Protein AF-A0A2T7NWP4-F1 (afdb_monomer_lite)

Radius of gyration: 18.17 Å; chains: 1; bounding box: 45×49×45 Å

Sequence (253 aa):
MLTSLICGLSVENLLTPLVFTGRSDEAKKALKRYLQTFHHVALWHFGDIWNPQSKARESILQVRKMHNDTRTNMMNSGRYEGMQLSQYDMSLVQCGFIGIIIMYPKDFGISYSSEDIDSYIYFWYCVGYLLGIRDDNNICKGKASQVLEICKEIEVDILIPALNNPPQHFRPMAQALIDGITYLINGRPLFSLQAFLAISYDACGVPHPRLSVKDYLRVLFLRSLFTLAMYVPFGRYFLNWMMKRGLNTKAMT

Foldseek 3Di:
DLLLVLLCCLFCLSVVLVVVVVQQLAQQSVLVVVLLVVVLVVQLVPWDCPPCPGPNVVSLVVLLVVQVVSQVVVVVVPPDDDGRCDLLSLLLVLLSVCQLCLQPVVLQLHDDDLVRQLVVLVSSLVSCVSSPRDQVSNLSPDGSVSSNVVSLCCCVVGRVVSLVPGDPCSVSSSQSNQQNVCVVVVNDPLDDSQLSSCVSCVSSVHDDPDDDPVSVVSNVVVSVLSCCLNPPPVNVVVVVVVSVVVVPDPPSD

Organism: Pomacea canaliculata (NCBI:txid400727)

InterPro domains:
  IPR018713 ER-bound oxygenase mpaB/mpaB'/Rubber oxygenase, catalytic domain [PF09995] (6-136)

pLDDT: mean 92.29, std 9.13, range [34.0, 98.62]

Structure (mmCIF, N/CA/C/O backbone):
data_AF-A0A2T7NWP4-F1
#
_entry.id   AF-A0A2T7NWP4-F1
#
loop_
_atom_site.group_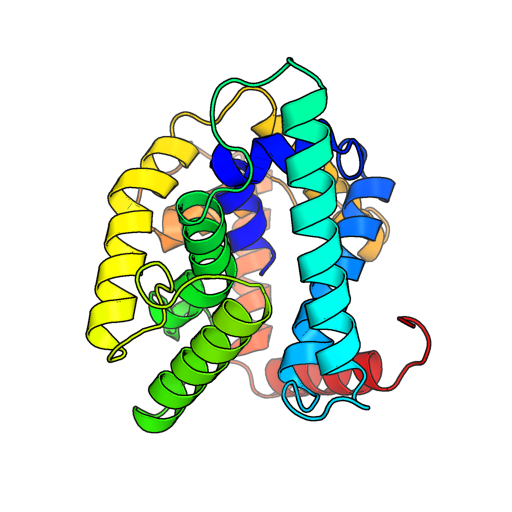PDB
_atom_site.id
_atom_site.type_symbol
_atom_site.label_atom_id
_atom_site.label_alt_id
_atom_site.label_comp_id
_atom_site.label_asym_id
_atom_site.label_entity_id
_atom_site.label_seq_id
_atom_site.pdbx_PDB_ins_code
_atom_site.Cartn_x
_atom_site.Cartn_y
_atom_site.Cartn_z
_atom_site.occupancy
_atom_site.B_iso_or_equiv
_atom_site.auth_seq_id
_atom_site.auth_comp_id
_atom_site.auth_asym_id
_atom_site.auth_atom_id
_atom_site.pdbx_PDB_model_num
ATOM 1 N N . MET A 1 1 ? 2.116 -5.593 1.377 1.00 75.31 1 MET A N 1
ATOM 2 C CA . MET A 1 1 ? 2.029 -4.115 1.457 1.00 75.31 1 MET A CA 1
ATOM 3 C C . MET A 1 1 ? 2.980 -3.407 0.491 1.00 75.31 1 MET A C 1
ATOM 5 O O . MET A 1 1 ? 2.485 -2.659 -0.333 1.00 75.31 1 MET A O 1
ATOM 9 N N . LEU A 1 2 ? 4.304 -3.637 0.532 1.00 85.69 2 LEU A N 1
ATOM 10 C CA . LEU A 1 2 ? 5.267 -2.905 -0.316 1.00 85.69 2 LEU A CA 1
ATOM 11 C C . LEU A 1 2 ? 4.990 -3.016 -1.829 1.00 85.69 2 LEU A C 1
ATOM 13 O O . LEU A 1 2 ? 4.880 -1.994 -2.495 1.00 85.69 2 LEU A O 1
ATOM 17 N N . THR A 1 3 ? 4.826 -4.233 -2.357 1.00 86.69 3 THR A N 1
ATOM 18 C CA . THR A 1 3 ? 4.505 -4.463 -3.779 1.00 86.69 3 THR A CA 1
ATOM 19 C C . THR A 1 3 ? 3.206 -3.768 -4.184 1.00 86.69 3 THR A C 1
ATOM 21 O O . THR A 1 3 ? 3.178 -3.058 -5.181 1.00 86.69 3 THR A O 1
ATOM 24 N N . SER A 1 4 ? 2.161 -3.885 -3.357 1.00 89.81 4 SER A N 1
ATOM 25 C CA . SER A 1 4 ? 0.878 -3.217 -3.600 1.00 89.81 4 SER A CA 1
ATOM 26 C C . SER A 1 4 ? 0.996 -1.691 -3.597 1.00 89.81 4 SER A C 1
ATOM 28 O O . SER A 1 4 ? 0.397 -1.029 -4.432 1.00 89.81 4 SER A O 1
ATOM 30 N N . LEU A 1 5 ? 1.825 -1.113 -2.720 1.00 93.44 5 LEU A N 1
ATOM 31 C CA . LEU A 1 5 ? 2.087 0.326 -2.724 1.00 93.44 5 LEU A CA 1
ATOM 32 C C . LEU A 1 5 ? 2.801 0.767 -4.009 1.00 93.44 5 LEU A C 1
ATOM 34 O O . LEU A 1 5 ? 2.404 1.765 -4.595 1.00 93.44 5 LEU A O 1
ATOM 38 N N . ILE A 1 6 ? 3.818 0.030 -4.470 1.00 94.00 6 ILE A N 1
ATOM 39 C CA . ILE A 1 6 ? 4.504 0.331 -5.740 1.00 94.00 6 ILE A CA 1
ATOM 40 C C . ILE A 1 6 ? 3.511 0.282 -6.902 1.00 94.00 6 ILE A C 1
ATOM 42 O O . ILE A 1 6 ? 3.469 1.216 -7.695 1.00 94.00 6 ILE A O 1
ATOM 46 N N . CYS A 1 7 ? 2.679 -0.758 -6.969 1.00 93.94 7 CYS A N 1
ATOM 47 C CA . CYS A 1 7 ? 1.600 -0.860 -7.948 1.00 93.94 7 CYS A CA 1
ATOM 48 C C . CYS A 1 7 ? 0.633 0.320 -7.850 1.00 93.94 7 CYS A C 1
ATOM 50 O O . CYS A 1 7 ? 0.355 0.986 -8.840 1.00 93.94 7 CYS A O 1
ATOM 52 N N . GLY A 1 8 ? 0.173 0.631 -6.643 1.00 95.12 8 GLY A N 1
ATOM 53 C CA . GLY A 1 8 ? -0.771 1.705 -6.387 1.00 95.12 8 GLY A CA 1
ATOM 54 C C . GLY A 1 8 ? -0.234 3.092 -6.744 1.00 95.12 8 GLY A C 1
ATOM 55 O O . GLY A 1 8 ? -1.014 3.945 -7.145 1.00 95.12 8 GLY A O 1
ATOM 56 N N . LEU A 1 9 ? 1.082 3.330 -6.678 1.00 97.06 9 LEU A N 1
ATOM 57 C CA . LEU A 1 9 ? 1.675 4.590 -7.146 1.00 97.06 9 LEU A CA 1
ATOM 58 C C . LEU A 1 9 ? 1.500 4.806 -8.656 1.00 97.06 9 LEU A C 1
ATOM 60 O O . LEU A 1 9 ? 1.661 5.936 -9.110 1.00 97.06 9 LEU A O 1
ATOM 64 N N . SER A 1 10 ? 1.198 3.762 -9.434 1.00 96.69 10 SER A N 1
ATOM 65 C CA . SER A 1 10 ? 0.828 3.920 -10.845 1.00 96.69 10 SER A CA 1
ATOM 66 C C . SER A 1 10 ? -0.606 4.429 -11.024 1.00 96.69 10 SER A C 1
ATOM 68 O O . SER A 1 10 ? -0.917 5.001 -12.060 1.00 96.69 10 SER A O 1
ATOM 70 N N . VAL A 1 11 ? -1.468 4.295 -10.011 1.00 97.31 11 VAL A N 1
ATOM 71 C CA . VAL A 1 11 ? -2.862 4.750 -10.051 1.00 97.31 11 VAL A CA 1
ATOM 72 C C . VAL A 1 11 ? -2.936 6.212 -9.617 1.00 97.31 11 VAL A C 1
ATOM 74 O O . VAL A 1 11 ? -2.581 6.560 -8.487 1.00 97.31 11 VAL A O 1
ATOM 77 N N . GLU A 1 12 ? -3.428 7.080 -10.499 1.00 95.88 12 GLU A N 1
ATOM 78 C CA . GLU A 1 12 ? -3.457 8.532 -10.284 1.00 95.88 12 GLU A CA 1
ATOM 79 C C . GLU A 1 12 ? -4.235 8.937 -9.022 1.00 95.88 12 GLU A C 1
ATOM 81 O O . GLU A 1 12 ? -3.761 9.769 -8.247 1.00 95.88 12 GLU A O 1
ATOM 86 N N . ASN A 1 13 ? -5.365 8.276 -8.744 1.00 95.69 13 ASN A N 1
ATOM 87 C CA . ASN A 1 13 ? -6.199 8.526 -7.561 1.00 95.69 13 ASN A CA 1
ATOM 88 C C . ASN A 1 13 ? -5.426 8.366 -6.240 1.00 95.69 13 ASN A C 1
ATOM 90 O O . ASN A 1 13 ? -5.675 9.094 -5.277 1.00 95.69 13 ASN A O 1
ATOM 94 N N . LEU A 1 14 ? -4.464 7.437 -6.191 1.00 95.94 14 LEU A N 1
ATOM 95 C CA . LEU A 1 14 ? -3.570 7.276 -5.047 1.00 95.94 14 LEU A CA 1
ATOM 96 C C . LEU A 1 14 ? -2.355 8.204 -5.155 1.00 95.94 14 LEU A C 1
ATOM 98 O O . LEU A 1 14 ? -1.961 8.805 -4.159 1.00 95.94 14 LEU A O 1
ATOM 102 N N . LEU A 1 15 ? -1.747 8.339 -6.334 1.00 97.75 15 LEU A N 1
ATOM 103 C CA . LEU A 1 15 ? -0.509 9.097 -6.505 1.00 97.75 15 LEU A CA 1
ATOM 104 C C . LEU A 1 15 ? -0.686 10.600 -6.250 1.00 97.75 15 LEU A C 1
ATOM 106 O O . LEU A 1 15 ? 0.143 11.208 -5.566 1.00 97.75 15 LEU A O 1
ATOM 110 N N . THR A 1 16 ? -1.746 11.202 -6.783 1.00 97.31 16 THR A N 1
ATOM 111 C CA . THR A 1 16 ? -1.941 12.657 -6.801 1.00 97.31 16 THR A CA 1
ATOM 112 C C . THR A 1 16 ? -1.966 13.276 -5.397 1.00 97.31 16 THR A C 1
ATOM 114 O O . THR A 1 16 ? -1.209 14.223 -5.155 1.00 97.31 16 THR A O 1
ATOM 117 N N . PRO A 1 17 ? -2.696 12.725 -4.405 1.00 97.50 17 PRO A N 1
ATOM 118 C CA . PRO A 1 17 ? -2.600 13.187 -3.019 1.00 97.50 17 PRO A CA 1
ATOM 119 C C . PRO A 1 17 ? -1.189 13.070 -2.422 1.00 97.50 17 PRO A C 1
ATOM 121 O O . PRO A 1 17 ? -0.749 13.925 -1.647 1.00 97.50 17 PRO A O 1
ATOM 124 N N . LEU A 1 18 ? -0.438 12.021 -2.771 1.00 97.69 18 LEU A N 1
ATOM 125 C CA . LEU A 1 18 ? 0.918 11.825 -2.256 1.00 97.69 18 LEU A CA 1
ATOM 126 C C . LEU A 1 18 ? 1.875 12.884 -2.815 1.00 97.69 18 LEU A C 1
ATOM 128 O O . LEU A 1 18 ? 2.647 13.453 -2.039 1.00 97.69 18 LEU A O 1
ATOM 132 N N . VAL A 1 19 ? 1.771 13.187 -4.113 1.00 97.94 19 VAL A N 1
ATOM 133 C CA . VAL A 1 19 ? 2.512 14.270 -4.778 1.00 97.94 19 VAL A CA 1
ATOM 134 C C . VAL A 1 19 ? 2.137 15.620 -4.174 1.00 97.94 19 VAL A C 1
ATOM 136 O O . VAL A 1 19 ? 3.020 16.364 -3.754 1.00 97.94 19 VAL A O 1
ATOM 139 N N . PHE A 1 20 ? 0.839 15.906 -4.029 1.00 97.88 20 PHE A N 1
ATOM 140 C CA . PHE A 1 20 ? 0.346 17.155 -3.446 1.00 97.88 20 PHE A CA 1
ATOM 141 C C . PHE A 1 20 ? 0.942 17.438 -2.065 1.00 97.88 20 PHE A C 1
ATOM 143 O O . PHE A 1 20 ? 1.352 18.562 -1.781 1.00 97.88 20 PHE A O 1
ATOM 150 N N . THR A 1 21 ? 0.992 16.417 -1.205 1.00 97.38 21 THR A N 1
ATOM 151 C CA . THR A 1 21 ? 1.507 16.577 0.162 1.00 97.38 21 THR A CA 1
ATOM 152 C C . THR A 1 21 ? 3.018 16.808 0.232 1.00 97.38 21 THR A C 1
ATOM 154 O O . THR A 1 21 ? 3.480 17.311 1.254 1.00 97.38 21 THR A O 1
ATOM 157 N N . GLY A 1 22 ? 3.799 16.419 -0.787 1.00 96.94 22 GLY A N 1
ATOM 158 C CA . GLY A 1 22 ? 5.262 16.588 -0.796 1.00 96.94 22 GLY A CA 1
ATOM 159 C C . GLY A 1 22 ? 5.993 15.844 0.333 1.00 96.94 22 GLY A C 1
ATOM 160 O O . GLY A 1 22 ? 7.046 16.273 0.798 1.00 96.94 22 GLY A O 1
ATOM 161 N N . ARG A 1 23 ? 5.401 14.755 0.850 1.00 96.81 23 ARG A N 1
ATOM 162 C CA . ARG A 1 23 ? 5.929 13.983 1.999 1.00 96.81 23 ARG A CA 1
ATOM 163 C C . ARG A 1 23 ? 6.566 12.649 1.607 1.00 96.81 23 ARG A C 1
ATOM 165 O O . ARG A 1 23 ? 6.807 11.812 2.472 1.00 96.81 23 ARG A O 1
ATOM 172 N N . SER A 1 24 ? 6.796 12.415 0.321 1.00 96.94 24 SER A N 1
ATOM 173 C CA . SER A 1 24 ? 7.302 11.133 -0.199 1.00 96.94 24 SER A CA 1
ATOM 174 C C . SER A 1 24 ? 8.058 11.263 -1.525 1.00 96.94 24 SER A C 1
ATOM 176 O O . SER A 1 24 ? 8.264 10.268 -2.206 1.00 96.94 24 SER A O 1
ATOM 178 N N . ASP A 1 25 ? 8.467 12.480 -1.872 1.00 95.56 25 ASP A N 1
ATOM 179 C CA . ASP A 1 25 ? 9.233 12.844 -3.068 1.00 95.56 25 ASP A CA 1
ATOM 180 C C . ASP A 1 25 ? 10.747 12.592 -2.922 1.00 95.56 25 ASP A C 1
ATOM 182 O O . ASP A 1 25 ? 11.465 12.521 -3.913 1.00 95.56 25 ASP A O 1
ATOM 186 N N . GLU A 1 26 ? 11.232 12.398 -1.692 1.00 97.44 26 GLU A N 1
ATOM 187 C CA . GLU A 1 26 ? 12.630 12.072 -1.383 1.00 97.44 26 GLU A CA 1
ATOM 188 C C . GLU A 1 26 ? 12.741 10.777 -0.573 1.00 97.44 26 GLU A C 1
ATOM 190 O O . GLU A 1 26 ? 11.876 10.475 0.252 1.00 97.44 26 GLU A O 1
ATOM 195 N N . ALA A 1 27 ? 13.859 10.059 -0.710 1.00 97.00 27 ALA A N 1
ATOM 196 C CA . ALA A 1 27 ? 14.072 8.746 -0.094 1.00 97.00 27 ALA A CA 1
ATOM 197 C C . ALA A 1 27 ? 13.811 8.703 1.424 1.00 97.00 27 ALA A C 1
ATOM 199 O O . ALA A 1 27 ? 13.094 7.834 1.923 1.00 97.00 27 ALA A O 1
ATOM 200 N N . LYS A 1 28 ? 14.343 9.673 2.182 1.00 96.19 28 LYS A N 1
ATOM 201 C CA . LYS A 1 28 ? 14.140 9.744 3.642 1.00 96.19 28 LYS A CA 1
ATOM 202 C C . LYS A 1 28 ? 12.694 10.087 4.014 1.00 96.19 28 LYS A C 1
ATOM 204 O O . LYS A 1 28 ? 12.162 9.522 4.971 1.00 96.19 28 LYS A O 1
ATOM 209 N N . LYS A 1 29 ? 12.056 10.994 3.264 1.00 97.62 29 LYS A N 1
ATOM 210 C CA . LYS A 1 29 ? 10.648 11.372 3.465 1.00 97.62 29 LYS A CA 1
ATOM 211 C C . LYS A 1 29 ? 9.730 10.181 3.183 1.00 97.62 29 LYS A C 1
ATOM 213 O O . LYS A 1 29 ? 8.900 9.842 4.024 1.00 97.62 29 LYS A O 1
ATOM 218 N N . ALA A 1 30 ? 9.948 9.503 2.055 1.00 97.25 30 ALA A N 1
ATOM 219 C CA . ALA A 1 30 ? 9.242 8.294 1.655 1.00 97.25 30 ALA A CA 1
ATOM 220 C C . ALA A 1 30 ? 9.376 7.196 2.718 1.00 97.25 30 ALA A C 1
ATOM 222 O O . ALA A 1 30 ? 8.362 6.713 3.219 1.00 97.25 30 ALA A O 1
ATOM 223 N N . LEU A 1 31 ? 10.605 6.869 3.142 1.00 95.56 31 LEU A N 1
ATOM 224 C CA . LEU A 1 31 ? 10.836 5.876 4.195 1.00 95.56 31 LEU A CA 1
ATOM 225 C C . LEU A 1 31 ? 10.041 6.204 5.465 1.00 95.56 31 LEU A C 1
ATOM 227 O O . LEU A 1 31 ? 9.313 5.352 5.973 1.00 95.56 31 LEU A O 1
ATOM 231 N N . LYS A 1 32 ? 10.130 7.449 5.950 1.00 96.06 32 LYS A N 1
ATOM 232 C CA . LYS A 1 32 ? 9.395 7.893 7.141 1.00 96.06 32 LYS A CA 1
ATOM 233 C C . LYS A 1 32 ? 7.884 7.725 6.968 1.00 96.06 32 LYS A C 1
ATOM 235 O O . LYS A 1 32 ? 7.240 7.120 7.822 1.00 96.06 32 LYS A O 1
ATOM 240 N N . ARG A 1 33 ? 7.321 8.223 5.864 1.00 96.56 33 ARG A N 1
ATOM 241 C CA . ARG A 1 33 ? 5.879 8.161 5.581 1.00 96.56 33 ARG A CA 1
ATOM 242 C C . ARG A 1 33 ? 5.364 6.724 5.535 1.00 96.56 33 ARG A C 1
ATOM 244 O O . ARG A 1 33 ? 4.315 6.418 6.103 1.00 96.56 33 ARG A O 1
ATOM 251 N N . TYR A 1 34 ? 6.082 5.836 4.857 1.00 95.31 34 TYR A N 1
ATOM 252 C CA . TYR A 1 34 ? 5.615 4.469 4.653 1.00 95.31 34 TYR A CA 1
ATOM 253 C C . TYR A 1 34 ? 5.844 3.577 5.880 1.00 95.31 34 TYR A C 1
ATOM 255 O O . TYR A 1 34 ? 5.025 2.694 6.130 1.00 95.31 34 TYR A O 1
ATOM 263 N N . LEU A 1 35 ? 6.849 3.865 6.719 1.00 93.69 35 LEU A N 1
ATOM 264 C CA . LEU A 1 35 ? 6.951 3.268 8.058 1.00 93.69 35 LEU A CA 1
ATOM 265 C C . LEU A 1 35 ? 5.813 3.726 8.982 1.00 93.69 35 LEU A C 1
ATOM 267 O O . LEU A 1 35 ? 5.255 2.903 9.701 1.00 93.69 35 LEU A O 1
ATOM 271 N N . GLN A 1 36 ? 5.413 5.001 8.930 1.00 94.44 36 GLN A N 1
ATOM 272 C CA . GLN A 1 36 ? 4.235 5.485 9.664 1.00 94.44 36 GLN A CA 1
ATOM 273 C C . GLN A 1 36 ? 2.947 4.808 9.178 1.00 94.44 36 GLN A C 1
ATOM 275 O O . GLN A 1 36 ? 2.123 4.391 9.986 1.00 94.44 36 GLN A O 1
ATOM 280 N N . THR A 1 37 ? 2.798 4.632 7.862 1.00 94.81 37 THR A N 1
ATOM 281 C CA . THR A 1 37 ? 1.656 3.904 7.281 1.00 94.81 37 THR A CA 1
ATOM 282 C C . THR A 1 37 ? 1.625 2.457 7.772 1.00 94.81 37 THR A C 1
ATOM 284 O O . THR A 1 37 ? 0.588 1.994 8.241 1.00 94.81 37 THR A O 1
ATOM 287 N N . PHE A 1 38 ? 2.767 1.760 7.732 1.00 93.25 38 PHE A N 1
ATOM 288 C CA . PHE A 1 38 ? 2.891 0.408 8.280 1.00 93.25 38 PHE A CA 1
ATOM 289 C C . PHE A 1 38 ? 2.496 0.358 9.758 1.00 93.25 38 PHE A C 1
ATOM 291 O O . PHE A 1 38 ? 1.747 -0.527 10.157 1.00 93.25 38 PHE A O 1
ATOM 298 N N . HIS A 1 39 ? 2.969 1.317 10.556 1.00 92.00 39 HIS A N 1
ATOM 299 C CA . HIS A 1 39 ? 2.660 1.390 11.977 1.00 92.00 39 HIS A CA 1
ATOM 300 C C . HIS A 1 39 ? 1.156 1.547 12.238 1.00 92.00 39 HIS A C 1
ATOM 302 O O . HIS A 1 39 ? 0.607 0.789 13.033 1.00 92.00 39 HIS A O 1
ATOM 308 N N . HIS A 1 40 ? 0.476 2.461 11.536 1.00 95.69 40 HIS A N 1
ATOM 309 C CA . HIS A 1 40 ? -0.978 2.613 11.639 1.00 95.69 40 HIS A CA 1
ATOM 310 C C . HIS A 1 40 ? -1.700 1.305 11.308 1.00 95.69 40 HIS A C 1
ATOM 312 O O . HIS A 1 40 ? -2.474 0.806 12.118 1.00 95.69 40 HIS A O 1
ATOM 318 N N . VAL A 1 41 ? -1.388 0.696 10.162 1.00 95.12 41 VAL A N 1
ATOM 319 C CA . VAL A 1 41 ? -2.030 -0.556 9.739 1.00 95.12 41 VAL A CA 1
ATOM 320 C C . VAL A 1 41 ? -1.763 -1.680 10.741 1.00 95.12 41 VAL A C 1
ATOM 322 O O . VAL A 1 41 ? -2.686 -2.412 11.088 1.00 95.12 41 VAL A O 1
ATOM 325 N N . ALA A 1 42 ? -0.540 -1.802 11.260 1.00 92.62 42 ALA A N 1
ATOM 326 C CA . ALA A 1 42 ? -0.210 -2.781 12.290 1.00 92.62 42 ALA A CA 1
ATOM 327 C C . ALA A 1 42 ? -1.012 -2.543 13.580 1.00 92.62 42 ALA A C 1
ATOM 329 O O . ALA A 1 42 ? -1.593 -3.487 14.111 1.00 92.62 42 ALA A O 1
ATOM 330 N N . LEU A 1 43 ? -1.117 -1.295 14.055 1.00 94.00 43 LEU A N 1
ATOM 331 C CA . LEU A 1 43 ? -1.950 -0.964 15.215 1.00 94.00 43 LEU A CA 1
ATOM 332 C C . LEU A 1 43 ? -3.404 -1.403 15.017 1.00 94.00 43 LEU A C 1
ATOM 334 O O . LEU A 1 43 ? -4.002 -1.919 15.955 1.00 94.00 43 LEU A O 1
ATOM 338 N N . TRP A 1 44 ? -3.961 -1.238 13.815 1.00 96.75 44 TRP A N 1
ATOM 339 C CA . TRP A 1 44 ? -5.338 -1.651 13.525 1.00 96.75 44 TRP A CA 1
ATOM 340 C C . TRP A 1 44 ? -5.515 -3.167 13.585 1.00 96.75 44 TRP A C 1
ATOM 342 O O . TRP A 1 44 ? -6.547 -3.629 14.050 1.00 96.75 44 TRP A O 1
ATOM 352 N N . HIS A 1 45 ? -4.518 -3.937 13.139 1.00 93.88 45 HIS A N 1
ATOM 353 C CA . HIS A 1 45 ? -4.576 -5.403 13.156 1.00 93.88 45 HIS A CA 1
ATOM 354 C C . HIS A 1 45 ? -4.376 -5.990 14.559 1.00 93.88 45 HIS A C 1
ATOM 356 O O . HIS A 1 45 ? -4.925 -7.045 14.863 1.00 93.88 45 HIS A O 1
ATOM 362 N N . PHE A 1 46 ? -3.562 -5.346 15.400 1.00 91.88 46 PHE A N 1
ATOM 363 C CA . PHE A 1 46 ? -3.181 -5.883 16.713 1.00 91.88 46 PHE A CA 1
ATOM 364 C C . PHE A 1 46 ? -3.919 -5.243 17.894 1.00 91.88 46 PHE A C 1
ATOM 366 O O . PHE A 1 46 ? -3.726 -5.673 19.030 1.00 91.88 46 PHE A O 1
ATOM 373 N N . GLY A 1 47 ? -4.739 -4.220 17.656 1.00 93.00 47 GLY A N 1
ATOM 374 C CA . GLY A 1 47 ? -5.529 -3.551 18.684 1.00 93.00 47 GLY A CA 1
ATOM 375 C C . GLY A 1 47 ? -7.027 -3.569 18.394 1.00 93.00 47 GLY A C 1
ATOM 376 O O . GLY A 1 47 ? -7.475 -3.920 17.308 1.00 93.00 47 GLY A O 1
ATOM 377 N N . ASP A 1 48 ? -7.813 -3.162 19.386 1.00 96.38 48 ASP A N 1
ATOM 378 C CA . ASP A 1 48 ? -9.271 -3.108 19.282 1.00 96.38 48 ASP A CA 1
ATOM 379 C C . ASP A 1 48 ? -9.726 -1.809 18.597 1.00 96.38 48 ASP A C 1
ATOM 381 O O . ASP A 1 48 ? -9.731 -0.741 19.206 1.00 96.38 48 ASP A O 1
ATOM 385 N N . ILE A 1 49 ? -10.120 -1.883 17.327 1.00 97.56 49 ILE A N 1
ATOM 386 C CA . ILE A 1 49 ? -10.558 -0.726 16.525 1.00 97.56 49 ILE A CA 1
ATOM 387 C C . ILE A 1 49 ? -11.914 -0.130 16.953 1.00 97.56 49 ILE A C 1
ATOM 389 O O . ILE A 1 49 ? -12.299 0.940 16.466 1.00 97.56 49 ILE A O 1
ATOM 393 N N . TRP A 1 50 ? -12.647 -0.797 17.846 1.00 97.69 50 TRP A N 1
ATOM 394 C CA . TRP A 1 50 ? -13.958 -0.369 18.333 1.00 97.69 50 TRP A CA 1
ATOM 395 C C . TRP A 1 50 ? -13.892 0.276 19.711 1.00 97.69 50 TRP A C 1
ATOM 397 O O . TRP A 1 50 ? -14.667 1.195 19.973 1.00 97.69 50 TRP A O 1
ATOM 407 N N . ASN A 1 51 ? -12.939 -0.128 20.549 1.00 97.75 51 ASN A N 1
ATOM 408 C CA . ASN A 1 51 ? -12.698 0.483 21.851 1.00 97.75 51 ASN A CA 1
ATOM 409 C C . ASN A 1 51 ? -12.239 1.957 21.706 1.00 97.75 51 ASN A C 1
ATOM 411 O O . ASN A 1 51 ? -11.132 2.202 21.216 1.00 97.75 51 ASN A O 1
ATOM 415 N N . PRO A 1 52 ? -13.036 2.949 22.165 1.00 96.06 52 PRO A N 1
ATOM 416 C CA . PRO A 1 52 ? -12.714 4.376 22.059 1.00 96.06 52 PRO A CA 1
ATOM 417 C C . PRO A 1 52 ? -11.394 4.795 22.711 1.00 96.06 52 PRO A C 1
ATOM 419 O O . PRO A 1 52 ? -10.802 5.791 22.304 1.00 96.06 52 PRO A O 1
ATOM 422 N N . GLN A 1 53 ? -10.941 4.048 23.716 1.00 96.00 53 GLN A N 1
ATOM 423 C CA . GLN A 1 53 ? -9.722 4.312 24.474 1.00 96.00 53 GLN A CA 1
ATOM 424 C C . GLN A 1 53 ? -8.494 3.581 23.907 1.00 96.00 53 GLN A C 1
ATOM 426 O O . GLN A 1 53 ? -7.398 3.700 24.457 1.00 96.00 53 GLN A O 1
ATOM 431 N N . SER A 1 54 ? -8.642 2.800 22.833 1.00 96.25 54 SER A N 1
ATOM 432 C CA . SER A 1 54 ? -7.525 2.062 22.250 1.00 96.25 54 SER A CA 1
ATOM 433 C C . SER A 1 54 ? -6.679 2.931 21.311 1.00 96.25 54 SER A C 1
ATOM 435 O O . SER A 1 54 ? -7.178 3.792 20.582 1.00 96.25 54 SER A O 1
ATOM 437 N N . LYS A 1 55 ? -5.380 2.617 21.234 1.00 95.94 55 LYS A N 1
ATOM 438 C CA . LYS A 1 55 ? -4.467 3.229 20.252 1.00 95.94 55 LYS A CA 1
ATOM 439 C C . LYS A 1 55 ? -4.846 2.905 18.805 1.00 95.94 55 LYS A C 1
ATOM 441 O O . LYS A 1 55 ? -4.572 3.694 17.905 1.00 95.94 55 LYS A O 1
ATOM 446 N N . ALA A 1 56 ? -5.466 1.748 18.568 1.00 96.44 56 ALA A N 1
ATOM 447 C CA . ALA A 1 56 ? -5.935 1.363 17.242 1.00 96.44 56 ALA A CA 1
ATOM 448 C C . ALA A 1 56 ? -7.058 2.298 16.777 1.00 96.44 56 ALA A C 1
ATOM 450 O O . ALA A 1 56 ? -7.003 2.826 15.666 1.00 96.44 56 ALA A O 1
ATOM 451 N N . ARG A 1 57 ? -8.027 2.575 17.658 1.00 97.25 57 ARG A N 1
ATOM 452 C CA . ARG A 1 57 ? -9.117 3.513 17.389 1.00 97.25 57 ARG A CA 1
ATOM 453 C C . ARG A 1 57 ? -8.604 4.925 17.153 1.00 97.25 57 ARG A C 1
ATOM 455 O O . ARG A 1 57 ? -8.971 5.542 16.152 1.00 97.25 57 ARG A O 1
ATOM 462 N N . GLU A 1 58 ? -7.766 5.422 18.059 1.00 98.00 58 GLU A N 1
ATOM 463 C CA . GLU A 1 58 ? -7.137 6.739 17.942 1.00 98.00 58 GLU A CA 1
ATOM 464 C C . GLU A 1 58 ? -6.419 6.874 16.592 1.00 98.00 58 GLU A C 1
ATOM 466 O O . GLU A 1 58 ? -6.652 7.827 15.847 1.00 98.00 58 GLU A O 1
ATOM 471 N N . SER A 1 59 ? -5.625 5.864 16.226 1.00 98.31 59 SER A N 1
ATOM 472 C CA . SER A 1 59 ? -4.903 5.828 14.960 1.00 98.31 59 SER A CA 1
ATOM 473 C C . SER A 1 59 ? -5.824 5.872 13.736 1.00 98.31 59 SER A C 1
ATOM 475 O O . SER A 1 59 ? -5.493 6.573 12.779 1.00 98.31 59 SER A O 1
ATOM 477 N N . ILE A 1 60 ? -6.943 5.138 13.715 1.00 98.38 60 ILE A N 1
ATOM 478 C CA . ILE A 1 60 ? -7.879 5.177 12.576 1.00 98.38 60 ILE A CA 1
ATOM 479 C C . ILE A 1 60 ? -8.491 6.572 12.434 1.00 98.38 60 ILE A C 1
ATOM 481 O O . ILE A 1 60 ? -8.537 7.121 11.331 1.00 98.38 60 ILE A O 1
ATOM 485 N N . LEU A 1 61 ? -8.931 7.176 13.543 1.00 98.31 61 LEU A N 1
ATOM 486 C CA . LEU A 1 61 ? -9.526 8.515 13.527 1.00 98.31 61 LEU A CA 1
ATOM 487 C C . LEU A 1 61 ? -8.509 9.586 13.118 1.00 98.31 61 LEU A C 1
ATOM 489 O O . LEU A 1 61 ? -8.856 10.509 12.376 1.00 98.31 61 LEU A O 1
ATOM 493 N N . GLN A 1 62 ? -7.246 9.434 13.524 1.00 98.50 62 GLN A N 1
ATOM 494 C CA . GLN A 1 62 ? -6.152 10.283 13.064 1.00 98.50 62 GLN A CA 1
ATOM 495 C C . GLN A 1 62 ? -5.970 10.182 11.544 1.00 98.50 62 GLN A C 1
ATOM 497 O O . GLN A 1 62 ? -5.902 11.212 10.873 1.00 98.50 62 GLN A O 1
ATOM 502 N N . VAL A 1 63 ? -5.935 8.970 10.978 1.00 98.44 63 VAL A N 1
ATOM 503 C CA . VAL A 1 63 ? -5.809 8.775 9.522 1.00 98.44 63 VAL A CA 1
ATOM 504 C C . VAL A 1 63 ? -7.020 9.326 8.772 1.00 98.44 63 VAL A C 1
ATOM 506 O O . VAL A 1 63 ? -6.847 10.038 7.782 1.00 98.44 63 VAL A O 1
ATOM 509 N N . ARG A 1 64 ? -8.240 9.115 9.280 1.00 98.62 64 ARG A N 1
ATOM 510 C CA . ARG A 1 64 ? -9.454 9.735 8.727 1.00 98.62 64 ARG A CA 1
ATOM 511 C C . ARG A 1 64 ? -9.354 11.257 8.696 1.00 98.62 64 ARG A C 1
ATOM 513 O O . ARG A 1 64 ? -9.677 11.870 7.679 1.00 98.62 64 ARG A O 1
ATOM 520 N N . LYS A 1 65 ? -8.886 11.869 9.787 1.00 98.62 65 LYS A N 1
ATOM 521 C CA . LYS A 1 65 ? -8.663 13.315 9.841 1.00 98.62 65 LYS A CA 1
ATOM 522 C C . LYS A 1 65 ? -7.635 13.747 8.792 1.00 98.62 65 LYS A C 1
ATOM 524 O O . LYS A 1 65 ? -7.920 14.656 8.025 1.00 98.62 65 LYS A O 1
ATOM 529 N N . MET A 1 66 ? -6.499 13.053 8.683 1.00 98.25 66 MET A N 1
ATOM 530 C CA . MET A 1 66 ? -5.472 13.358 7.677 1.00 98.25 66 MET A CA 1
ATOM 531 C C . MET A 1 66 ? -6.011 13.304 6.240 1.00 98.25 66 MET A C 1
ATOM 533 O O . MET A 1 66 ? -5.671 14.172 5.434 1.00 98.25 66 MET A O 1
ATOM 537 N N . HIS A 1 67 ? -6.858 12.324 5.910 1.00 98.06 67 HIS A N 1
ATOM 538 C CA . HIS A 1 67 ? -7.510 12.257 4.599 1.00 98.06 67 HIS A CA 1
ATOM 539 C C . HIS A 1 67 ? -8.464 13.438 4.373 1.00 98.06 67 HIS A C 1
ATOM 541 O O . HIS A 1 67 ? -8.404 14.071 3.322 1.00 98.06 67 HIS A O 1
ATOM 547 N N . ASN A 1 68 ? -9.294 13.791 5.359 1.00 98.31 68 ASN A N 1
ATOM 548 C CA . ASN A 1 68 ? -10.208 14.935 5.251 1.00 98.31 68 ASN A CA 1
ATOM 549 C C . ASN A 1 68 ? -9.472 16.280 5.133 1.00 98.31 68 ASN A C 1
ATOM 551 O O . ASN A 1 68 ? -9.861 17.126 4.324 1.00 98.31 68 ASN A O 1
ATOM 555 N N . ASP A 1 69 ? -8.395 16.464 5.895 1.00 98.44 69 ASP A N 1
ATOM 556 C CA . ASP A 1 69 ? -7.556 17.662 5.832 1.00 98.44 69 ASP A CA 1
ATOM 557 C C . ASP A 1 69 ? -6.875 17.754 4.457 1.00 98.44 69 ASP A C 1
ATOM 559 O O . ASP A 1 69 ? -6.882 18.806 3.820 1.00 98.44 69 ASP A O 1
ATOM 563 N N . THR A 1 70 ? -6.343 16.636 3.948 1.00 98.25 70 THR A N 1
ATOM 564 C CA . THR A 1 70 ? -5.728 16.576 2.611 1.00 98.25 70 THR A CA 1
ATOM 565 C C . THR A 1 70 ? -6.748 16.887 1.519 1.00 98.25 70 THR A C 1
ATOM 567 O O . THR A 1 70 ? -6.462 17.726 0.669 1.00 98.25 70 THR A O 1
ATOM 570 N N . ARG A 1 71 ? -7.952 16.297 1.579 1.00 97.75 71 ARG A N 1
ATOM 571 C CA . ARG A 1 71 ? -9.062 16.604 0.663 1.00 97.75 71 ARG A CA 1
ATOM 572 C C . ARG A 1 71 ? -9.348 18.103 0.633 1.00 97.75 71 ARG A C 1
ATOM 574 O O . ARG A 1 71 ? -9.317 18.706 -0.435 1.00 97.75 71 ARG A O 1
ATOM 581 N N . THR A 1 72 ? -9.586 18.698 1.801 1.00 97.94 72 THR A N 1
ATOM 582 C CA . THR A 1 72 ? -9.905 20.128 1.931 1.00 97.94 72 THR A CA 1
ATOM 583 C C . THR A 1 72 ? -8.788 20.997 1.357 1.00 97.94 72 THR A C 1
ATOM 585 O O . THR A 1 72 ? -9.044 21.895 0.561 1.00 97.94 72 THR A O 1
ATOM 588 N N . ASN A 1 73 ? -7.532 20.693 1.693 1.00 98.19 73 ASN A N 1
ATOM 589 C CA . ASN A 1 73 ? -6.381 21.452 1.209 1.00 98.19 73 ASN A CA 1
ATOM 590 C C . ASN A 1 73 ? -6.200 21.340 -0.310 1.00 98.19 73 ASN A C 1
ATOM 592 O O . ASN A 1 73 ? -5.860 22.329 -0.958 1.00 98.19 73 ASN A O 1
ATOM 596 N N . MET A 1 74 ? -6.423 20.158 -0.891 1.00 98.00 74 MET A N 1
ATOM 597 C CA . MET A 1 74 ? -6.348 19.970 -2.341 1.00 98.00 74 MET A CA 1
ATOM 598 C C . MET A 1 74 ? -7.447 20.754 -3.055 1.00 98.00 74 MET A C 1
ATOM 600 O O . MET A 1 74 ? -7.137 21.492 -3.989 1.00 98.00 74 MET A O 1
ATOM 604 N N . MET A 1 75 ? -8.690 20.663 -2.573 1.00 96.94 75 MET A N 1
ATOM 605 C CA . MET A 1 75 ? -9.832 21.395 -3.133 1.00 96.94 75 MET A CA 1
ATOM 606 C C . MET A 1 75 ? -9.636 22.914 -3.046 1.00 96.94 75 MET A C 1
ATOM 608 O O . MET A 1 75 ? -9.857 23.621 -4.024 1.00 96.94 75 MET A O 1
ATOM 612 N N . ASN A 1 76 ? -9.128 23.416 -1.919 1.00 97.19 76 ASN A N 1
ATOM 613 C CA . ASN A 1 76 ? -8.868 24.846 -1.731 1.00 97.19 76 ASN A CA 1
ATOM 614 C C . ASN A 1 76 ? -7.671 25.360 -2.541 1.00 97.19 76 ASN A C 1
ATOM 616 O O . ASN A 1 76 ? -7.540 26.564 -2.739 1.00 97.19 76 ASN A O 1
ATOM 620 N N . SER A 1 77 ? -6.779 24.477 -3.001 1.00 96.69 77 SER A N 1
ATOM 621 C CA . SER A 1 77 ? -5.602 24.898 -3.766 1.00 96.69 77 SER A CA 1
ATOM 622 C C . SER A 1 77 ? -5.924 25.354 -5.190 1.00 96.69 77 SER A C 1
ATOM 624 O O . SER A 1 77 ? -5.069 25.967 -5.821 1.00 96.69 77 SER A O 1
ATOM 626 N N . GLY A 1 78 ? -7.103 25.004 -5.720 1.00 92.75 78 GLY A N 1
ATOM 627 C CA . GLY A 1 78 ? -7.497 25.291 -7.104 1.00 92.75 78 GLY A CA 1
ATOM 628 C C . GLY A 1 78 ? -6.653 24.585 -8.176 1.00 92.75 78 GLY A C 1
ATOM 629 O O . GLY A 1 78 ? -6.846 24.841 -9.357 1.00 92.75 78 GLY A O 1
ATOM 630 N N . ARG A 1 79 ? -5.711 23.709 -7.788 1.00 93.25 79 ARG A N 1
ATOM 631 C CA . ARG A 1 79 ? -4.792 23.014 -8.711 1.00 93.25 79 ARG A CA 1
ATOM 632 C C . ARG A 1 79 ? -5.370 21.749 -9.339 1.00 93.25 79 ARG A C 1
ATOM 634 O O . ARG A 1 79 ? -4.785 21.237 -10.286 1.00 93.25 79 ARG A O 1
ATOM 641 N N . TYR A 1 80 ? -6.454 21.224 -8.778 1.00 93.25 80 TYR A N 1
ATOM 642 C CA . TYR A 1 80 ? -7.065 19.970 -9.201 1.00 93.25 80 TYR A CA 1
ATOM 643 C C . TYR A 1 80 ? -8.559 20.174 -9.384 1.00 93.25 80 TYR A C 1
ATOM 645 O O . TYR A 1 80 ? -9.213 20.790 -8.540 1.00 93.25 80 TYR A O 1
ATOM 653 N N . GLU A 1 81 ? -9.085 19.636 -10.475 1.00 90.12 81 GLU A N 1
ATOM 654 C CA . GLU A 1 81 ? -10.512 19.646 -10.760 1.00 90.12 81 GLU A CA 1
ATOM 655 C C . GLU A 1 81 ? -11.215 18.469 -10.075 1.00 90.12 81 GLU A C 1
ATOM 657 O O . GLU A 1 81 ? -10.632 17.408 -9.848 1.00 90.12 81 GLU A O 1
ATOM 662 N N . GLY A 1 82 ? -12.494 18.654 -9.747 1.00 91.19 82 GLY A N 1
ATOM 663 C CA . GLY A 1 82 ? -13.331 17.603 -9.174 1.00 91.19 82 GLY A CA 1
ATOM 664 C C . GLY A 1 82 ? -13.063 17.283 -7.698 1.00 91.19 82 GLY A C 1
ATOM 665 O O . GLY A 1 82 ? -12.266 17.920 -7.001 1.00 91.19 82 GLY A O 1
ATOM 666 N N . MET A 1 83 ? -13.798 16.288 -7.198 1.00 92.88 83 MET A N 1
ATOM 667 C CA . MET A 1 83 ? -13.730 15.861 -5.802 1.00 92.88 83 MET A CA 1
ATOM 668 C C . MET A 1 83 ? -12.435 15.094 -5.526 1.00 92.88 83 MET A C 1
ATOM 670 O O . MET A 1 83 ? -12.181 14.068 -6.143 1.00 92.88 83 MET A O 1
ATOM 674 N N . GLN A 1 84 ? -11.662 15.558 -4.544 1.00 96.31 84 GLN A N 1
ATOM 675 C CA . GLN A 1 84 ? -10.393 14.940 -4.157 1.00 96.31 84 GLN A CA 1
ATOM 676 C C . GLN A 1 84 ? -10.595 13.915 -3.038 1.00 96.31 84 GLN A C 1
ATOM 678 O O . GLN A 1 84 ? -11.367 14.155 -2.104 1.00 96.31 84 GLN A O 1
ATOM 683 N N . LEU A 1 85 ? -9.890 12.782 -3.105 1.00 96.75 85 LEU A N 1
ATOM 684 C CA . LEU A 1 85 ? -10.058 11.664 -2.167 1.00 96.75 85 LEU A CA 1
ATOM 685 C C . LEU A 1 85 ? -11.549 11.318 -2.022 1.00 96.75 85 LEU A C 1
ATOM 687 O O . LEU A 1 85 ? -12.091 11.265 -0.914 1.00 96.75 85 LEU A O 1
ATOM 691 N N . SER A 1 86 ? -12.236 11.204 -3.154 1.00 97.75 86 SER A N 1
ATOM 692 C CA . SER A 1 86 ? -13.634 10.808 -3.251 1.00 97.75 86 SER A CA 1
ATOM 693 C C . SER A 1 86 ? -13.857 9.422 -2.632 1.00 97.75 86 SER A C 1
ATOM 695 O O . SER A 1 86 ? -12.920 8.713 -2.265 1.00 97.75 86 SER A O 1
ATOM 697 N N . GLN A 1 87 ? -15.116 9.006 -2.502 1.00 98.06 87 GLN A N 1
ATOM 698 C CA . GLN A 1 87 ? -15.412 7.654 -2.018 1.00 98.06 87 GLN A CA 1
ATOM 699 C C . GLN A 1 87 ? -14.837 6.582 -2.946 1.00 98.06 87 GLN A C 1
ATOM 701 O O . GLN A 1 87 ? -14.288 5.609 -2.450 1.00 98.06 87 GLN A O 1
ATOM 706 N N . TYR A 1 88 ? -14.863 6.818 -4.260 1.00 97.56 88 TYR A N 1
ATOM 707 C CA . TYR A 1 88 ? -14.205 5.964 -5.246 1.00 97.56 88 TYR A CA 1
ATOM 708 C C . TYR A 1 88 ? -12.696 5.841 -4.981 1.00 97.56 88 TYR A C 1
ATOM 710 O O . TYR A 1 88 ? -12.179 4.730 -4.891 1.00 97.56 88 TYR A O 1
ATOM 718 N N . ASP A 1 89 ? -12.002 6.960 -4.742 1.00 97.75 89 ASP A N 1
ATOM 719 C CA . ASP A 1 89 ? -10.561 6.948 -4.441 1.00 97.75 89 ASP A CA 1
ATOM 720 C C . ASP A 1 89 ? -10.264 6.146 -3.168 1.00 97.75 89 ASP A C 1
ATOM 722 O O . ASP A 1 89 ? -9.331 5.345 -3.121 1.00 97.75 89 ASP A O 1
ATOM 726 N N . MET A 1 90 ? -11.085 6.331 -2.130 1.00 98.00 90 MET A N 1
ATOM 727 C CA . MET A 1 90 ? -10.949 5.603 -0.870 1.00 98.00 90 MET A CA 1
ATOM 728 C C . MET A 1 90 ? -11.152 4.090 -1.055 1.00 98.00 90 MET A C 1
ATOM 730 O O . MET A 1 90 ? -10.403 3.307 -0.468 1.00 98.00 90 MET A O 1
ATOM 734 N N . SER A 1 91 ? -12.109 3.678 -1.891 1.00 97.50 91 SER A N 1
ATOM 735 C CA . SER A 1 91 ? -12.365 2.276 -2.246 1.00 97.50 91 SER A CA 1
ATOM 736 C C . SER A 1 91 ? -11.199 1.647 -3.010 1.00 97.50 91 SER A C 1
ATOM 738 O O . SER A 1 91 ? -10.771 0.540 -2.677 1.00 97.50 91 SER A O 1
ATOM 740 N N . LEU A 1 92 ? -10.617 2.367 -3.977 1.00 97.12 92 LEU A N 1
ATOM 741 C CA . LEU A 1 92 ? -9.423 1.907 -4.695 1.00 97.12 92 LEU A CA 1
ATOM 742 C C . LEU A 1 92 ? -8.241 1.692 -3.741 1.00 97.12 92 LEU A C 1
ATOM 744 O O . LEU A 1 92 ? -7.543 0.679 -3.813 1.00 97.12 92 LEU A O 1
ATOM 748 N N . VAL A 1 93 ? -8.031 2.613 -2.798 1.00 94.88 93 VAL A N 1
ATOM 749 C CA . VAL A 1 93 ? -6.962 2.475 -1.799 1.00 94.88 93 VAL A CA 1
ATOM 750 C C . VAL A 1 93 ? -7.234 1.310 -0.845 1.00 94.88 93 VAL A C 1
ATOM 752 O O . VAL A 1 93 ? -6.300 0.581 -0.511 1.00 94.88 93 VAL A O 1
ATOM 755 N N . GLN A 1 94 ? -8.491 1.076 -0.449 1.00 97.25 94 GLN A N 1
ATOM 756 C CA . GLN A 1 94 ? -8.872 -0.101 0.339 1.00 97.25 94 GLN A CA 1
ATOM 757 C C . GLN A 1 94 ? -8.503 -1.398 -0.399 1.00 97.25 94 GLN A C 1
ATOM 759 O O . GLN A 1 94 ? -7.896 -2.286 0.205 1.00 97.25 94 GLN A O 1
ATOM 764 N N . CYS A 1 95 ? -8.753 -1.468 -1.714 1.00 96.50 95 CYS A N 1
ATOM 765 C CA . CYS A 1 95 ? -8.319 -2.582 -2.565 1.00 96.50 95 CYS A CA 1
ATOM 766 C C . CYS A 1 95 ? -6.797 -2.774 -2.524 1.00 96.50 95 CYS A C 1
ATOM 768 O O . CYS A 1 95 ? -6.318 -3.901 -2.422 1.00 96.50 95 CYS A O 1
ATOM 770 N N . GLY A 1 96 ? -6.014 -1.694 -2.494 1.00 93.75 96 GLY A N 1
ATOM 771 C CA . GLY A 1 96 ? -4.558 -1.769 -2.332 1.00 93.75 96 GLY A CA 1
ATOM 772 C C . GLY A 1 96 ? -4.097 -2.459 -1.036 1.00 93.75 96 GLY A C 1
ATOM 773 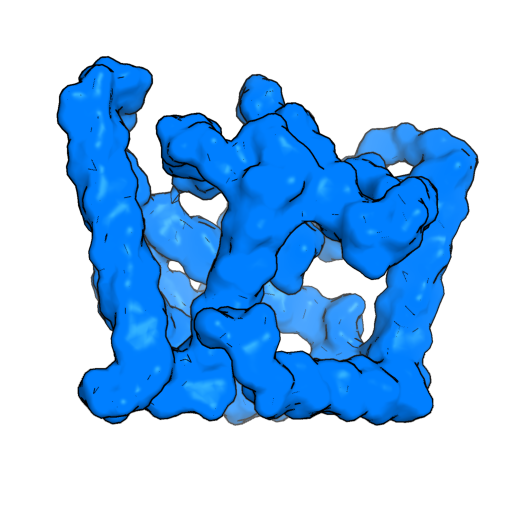O O . GLY A 1 96 ? -3.010 -3.041 -0.999 1.00 93.75 96 GLY A O 1
ATOM 774 N N . PHE A 1 97 ? -4.898 -2.448 0.031 1.00 93.62 97 PHE A N 1
ATOM 775 C CA . PHE A 1 97 ? -4.542 -3.126 1.280 1.00 93.62 97 PHE A CA 1
ATOM 776 C C . PHE A 1 97 ? -4.984 -4.588 1.327 1.00 93.62 97 PHE A C 1
ATOM 778 O O . PHE A 1 97 ? -4.214 -5.428 1.797 1.00 93.62 97 PHE A O 1
ATOM 785 N N . ILE A 1 98 ? -6.188 -4.889 0.839 1.00 93.31 98 ILE A N 1
ATOM 786 C CA . ILE A 1 98 ? -6.793 -6.223 0.958 1.00 93.31 98 ILE A CA 1
ATOM 787 C C . ILE A 1 98 ? -6.682 -7.067 -0.321 1.00 93.31 98 ILE A C 1
ATOM 789 O O . ILE 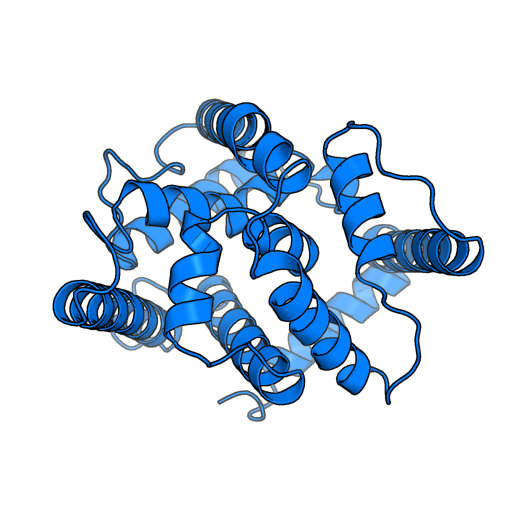A 1 98 ? -6.469 -8.276 -0.245 1.00 93.31 98 ILE A O 1
ATOM 793 N N . GLY A 1 99 ? -6.770 -6.442 -1.496 1.00 92.06 99 GLY A N 1
ATOM 794 C CA . GLY A 1 99 ? -6.982 -7.101 -2.785 1.00 92.06 99 GLY A CA 1
ATOM 795 C C . GLY A 1 99 ? -5.921 -8.144 -3.111 1.00 92.06 99 GLY A C 1
ATOM 796 O O . GLY A 1 99 ? -6.240 -9.281 -3.439 1.00 92.06 99 GLY A O 1
ATOM 797 N N . ILE A 1 100 ? -4.644 -7.804 -2.933 1.00 84.31 100 ILE A N 1
ATOM 798 C CA . ILE A 1 100 ? -3.546 -8.727 -3.248 1.00 84.31 100 ILE A CA 1
ATOM 799 C C . ILE A 1 100 ? -3.557 -9.990 -2.363 1.00 84.31 100 ILE A C 1
ATOM 801 O O . ILE A 1 100 ? -3.154 -11.060 -2.809 1.00 84.31 100 ILE A O 1
ATOM 805 N N . ILE A 1 101 ? -4.048 -9.876 -1.122 1.00 87.06 101 ILE A N 1
ATOM 806 C CA . ILE A 1 101 ? -4.128 -10.989 -0.165 1.00 87.06 101 ILE A CA 1
ATOM 807 C C . ILE A 1 101 ? -5.256 -11.942 -0.557 1.00 87.06 101 ILE A C 1
ATOM 809 O O . ILE A 1 101 ? -5.079 -13.155 -0.480 1.00 87.06 101 ILE A O 1
ATOM 813 N N . ILE A 1 102 ? -6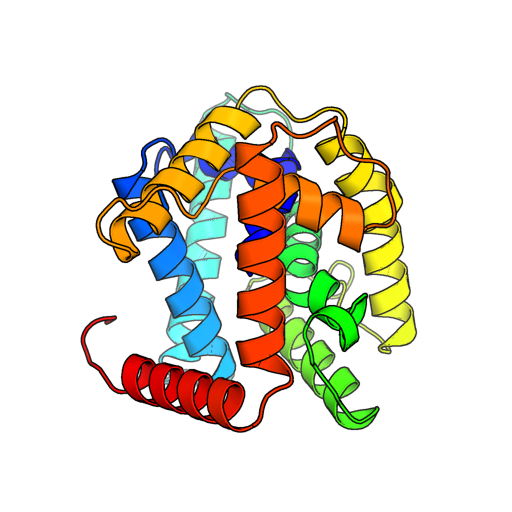.401 -11.406 -0.984 1.00 91.50 102 ILE A N 1
ATOM 814 C CA . ILE A 1 102 ? -7.564 -12.226 -1.343 1.00 91.50 102 ILE A CA 1
ATOM 815 C C . ILE A 1 102 ? -7.447 -12.811 -2.754 1.00 91.50 102 ILE A C 1
ATOM 817 O O . ILE A 1 102 ? -7.888 -13.934 -2.975 1.00 91.50 102 ILE A O 1
ATOM 821 N N . MET A 1 103 ? -6.817 -12.089 -3.690 1.00 92.00 103 MET A N 1
ATOM 822 C CA . MET A 1 103 ? -6.636 -12.537 -5.075 1.00 92.00 103 MET A CA 1
ATOM 823 C C . MET A 1 103 ? -5.541 -13.593 -5.210 1.00 92.00 103 MET A C 1
ATOM 825 O O . MET A 1 103 ? -5.701 -14.539 -5.979 1.00 92.00 103 MET A O 1
ATOM 829 N N . TYR A 1 104 ? -4.445 -13.451 -4.458 1.00 88.75 104 TYR A N 1
ATOM 830 C CA . TYR A 1 104 ? -3.239 -14.266 -4.634 1.00 88.75 104 TYR A CA 1
ATOM 831 C C . TYR A 1 104 ? -2.701 -14.860 -3.324 1.00 88.75 104 TYR A C 1
ATOM 833 O O . TYR A 1 104 ? -1.493 -14.847 -3.093 1.00 88.75 104 TYR A O 1
ATOM 841 N N . PRO A 1 105 ? -3.539 -15.418 -2.431 1.00 87.12 105 PRO A N 1
ATOM 842 C CA . PRO A 1 105 ? -3.097 -15.829 -1.094 1.00 87.12 105 PRO A CA 1
ATOM 843 C C . PRO A 1 105 ? -1.953 -16.840 -1.131 1.00 87.12 105 PRO A C 1
ATOM 845 O O . PRO A 1 105 ? -1.007 -16.749 -0.344 1.00 87.12 105 PRO A O 1
ATOM 848 N N . LYS A 1 106 ? -2.008 -17.770 -2.093 1.00 84.31 106 LYS A N 1
ATOM 849 C CA . LYS A 1 106 ? -0.982 -18.791 -2.281 1.00 84.31 106 LYS A CA 1
ATOM 850 C C . LYS A 1 106 ? 0.360 -18.174 -2.599 1.00 84.31 106 LYS A C 1
ATOM 852 O O . LYS A 1 106 ? 1.311 -18.613 -1.977 1.00 84.31 106 LYS A O 1
ATOM 857 N N . ASP A 1 107 ? 0.431 -17.155 -3.450 1.00 80.94 107 ASP A N 1
ATOM 858 C CA . ASP A 1 107 ? 1.685 -16.488 -3.827 1.00 80.94 107 ASP A CA 1
ATOM 859 C C . ASP A 1 107 ? 2.323 -15.756 -2.651 1.00 80.94 107 ASP A C 1
ATOM 861 O O . ASP A 1 107 ? 3.528 -15.519 -2.654 1.00 80.94 107 ASP A O 1
ATOM 865 N N . PHE A 1 108 ? 1.529 -15.452 -1.618 1.00 76.19 108 PHE A N 1
ATOM 866 C CA . PHE A 1 108 ? 2.006 -14.882 -0.367 1.00 76.19 108 PHE A CA 1
ATOM 867 C C . PHE A 1 108 ? 2.216 -15.916 0.745 1.00 76.19 108 PHE A C 1
ATOM 869 O O . PHE A 1 108 ? 2.463 -15.531 1.883 1.00 76.19 108 PHE A O 1
ATOM 876 N N . GLY A 1 109 ? 2.125 -17.217 0.454 1.00 79.19 109 GLY A N 1
ATOM 877 C CA . GLY A 1 109 ? 2.228 -18.290 1.450 1.00 79.19 109 GLY A CA 1
ATOM 878 C C . GLY A 1 109 ? 1.151 -18.229 2.537 1.00 79.19 109 GLY A C 1
ATOM 879 O O . GLY A 1 109 ? 1.359 -18.705 3.655 1.00 79.19 109 GLY A O 1
ATOM 880 N N . ILE A 1 110 ? 0.010 -17.619 2.219 1.00 83.31 110 ILE A N 1
ATOM 881 C CA . ILE A 1 110 ? -1.145 -17.515 3.100 1.00 83.31 110 ILE A CA 1
ATOM 882 C C . ILE A 1 110 ? -2.035 -18.730 2.843 1.00 83.31 110 ILE A C 1
ATOM 884 O O . ILE A 1 110 ? -2.466 -18.989 1.721 1.00 83.31 110 ILE A O 1
ATOM 888 N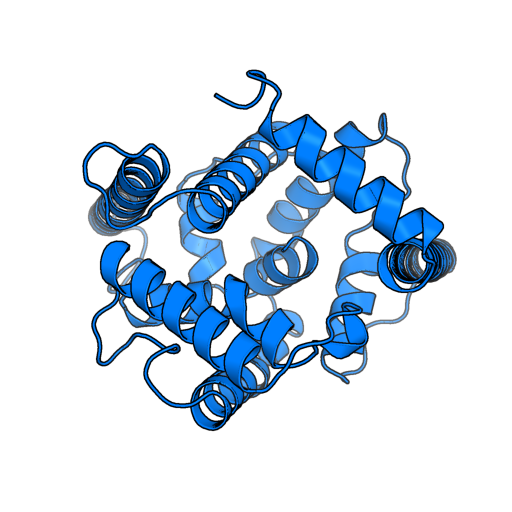 N . SER A 1 111 ? -2.306 -19.472 3.912 1.00 85.19 111 SER A N 1
ATOM 889 C CA . SER A 1 111 ? -3.308 -20.531 3.954 1.00 85.19 111 SER A CA 1
ATOM 890 C C . SER A 1 111 ? -4.340 -20.135 4.997 1.00 85.19 111 SER A C 1
ATOM 892 O O . SER A 1 111 ? -3.956 -19.765 6.107 1.00 85.19 111 SER A O 1
ATOM 894 N N . TYR A 1 112 ? -5.616 -20.212 4.641 1.00 87.00 112 TYR A N 1
ATOM 895 C CA . TYR A 1 112 ? -6.734 -19.802 5.486 1.00 87.00 112 TYR A CA 1
ATOM 896 C C . TYR A 1 112 ? -7.913 -20.767 5.327 1.00 87.00 112 TYR A C 1
ATOM 898 O O . TYR A 1 112 ? -8.014 -21.452 4.304 1.00 87.00 112 TYR A O 1
ATOM 906 N N . SER A 1 113 ? -8.798 -20.823 6.323 1.00 90.31 113 SER A N 1
ATOM 907 C CA . SER A 1 113 ? -10.132 -21.409 6.152 1.00 90.31 113 SER A CA 1
ATOM 908 C C . SER A 1 113 ? -11.091 -20.424 5.462 1.00 90.31 113 SER A C 1
ATOM 910 O O . SER A 1 113 ? -10.756 -19.260 5.237 1.00 90.31 113 SER A O 1
ATOM 912 N N . SER A 1 114 ? -12.302 -20.875 5.117 1.00 87.44 114 SER A N 1
ATOM 913 C CA . SER A 1 114 ? -13.321 -19.964 4.563 1.00 87.44 114 SER A CA 1
ATOM 914 C C . SER A 1 114 ? -13.770 -18.926 5.605 1.00 87.44 114 SER A C 1
ATOM 916 O O . SER A 1 114 ? -13.983 -17.761 5.287 1.00 87.44 114 SER A O 1
ATOM 918 N N . GLU A 1 115 ? -13.826 -19.320 6.875 1.00 91.81 115 GLU A N 1
ATOM 919 C CA . GLU A 1 115 ? -14.163 -18.438 7.992 1.00 91.81 115 GLU A CA 1
ATOM 920 C C . GLU A 1 115 ? -13.082 -17.376 8.243 1.00 91.81 115 GLU A C 1
ATOM 922 O O . GLU A 1 115 ? -13.400 -16.223 8.543 1.00 91.81 115 GLU A O 1
ATOM 927 N N . ASP A 1 116 ? -11.805 -17.742 8.097 1.00 92.62 116 ASP A N 1
ATOM 928 C CA . ASP A 1 116 ? -10.680 -16.817 8.253 1.00 92.62 116 ASP A CA 1
ATOM 929 C C . ASP A 1 116 ? -10.736 -15.686 7.213 1.00 92.62 116 ASP A C 1
ATOM 931 O O . ASP A 1 116 ? -10.535 -14.516 7.553 1.00 92.62 116 ASP A O 1
ATOM 935 N N . ILE A 1 117 ? -11.020 -16.015 5.945 1.00 92.88 117 ILE A N 1
ATOM 936 C CA . ILE A 1 117 ? -11.066 -15.014 4.871 1.00 92.88 117 ILE A CA 1
ATOM 937 C C . ILE A 1 117 ? -12.276 -14.089 5.013 1.00 92.88 117 ILE A C 1
ATOM 939 O O . ILE A 1 117 ? -12.123 -12.874 4.883 1.00 92.88 117 ILE A O 1
ATOM 943 N N . ASP A 1 118 ? -13.443 -14.628 5.376 1.00 93.88 118 ASP A N 1
ATOM 944 C CA . ASP A 1 118 ? -14.639 -13.830 5.658 1.00 93.88 118 ASP A CA 1
ATOM 945 C C . ASP A 1 118 ? -14.404 -12.887 6.850 1.00 93.88 118 ASP A C 1
ATOM 947 O O . ASP A 1 118 ? -14.745 -11.703 6.794 1.00 93.88 118 ASP A O 1
ATOM 951 N N . SER A 1 119 ? -13.736 -13.370 7.903 1.00 94.62 119 SER A N 1
ATOM 952 C CA . SER A 1 119 ? -13.370 -12.555 9.068 1.00 94.62 119 SER A CA 1
ATOM 953 C C . SER A 1 119 ? -12.381 -11.445 8.708 1.00 94.62 119 SER A C 1
ATOM 955 O O . SER A 1 119 ? -12.519 -10.312 9.175 1.00 94.62 119 SER A O 1
ATOM 957 N N . TYR A 1 120 ? -11.397 -11.738 7.852 1.00 95.00 120 TYR A N 1
ATOM 958 C CA . TYR A 1 120 ? -10.423 -10.749 7.391 1.00 95.00 120 TYR A CA 1
ATOM 959 C C . TYR A 1 120 ? -11.067 -9.654 6.531 1.00 95.00 120 TYR A C 1
ATOM 961 O O . TYR A 1 120 ? -10.763 -8.469 6.688 1.00 95.00 120 TYR A O 1
ATOM 969 N N . ILE A 1 121 ? -11.998 -10.038 5.659 1.00 97.31 121 ILE A N 1
ATOM 970 C CA . ILE A 1 121 ? -12.787 -9.105 4.853 1.00 97.31 121 ILE A CA 1
ATOM 971 C C . ILE A 1 121 ? -13.677 -8.249 5.750 1.00 97.31 121 ILE A C 1
ATOM 973 O O . ILE A 1 121 ? -13.677 -7.025 5.616 1.00 97.31 121 ILE A O 1
ATOM 977 N N . TYR A 1 122 ? -14.367 -8.853 6.718 1.00 97.56 122 TYR A N 1
ATOM 978 C CA . TYR A 1 122 ? -15.201 -8.112 7.660 1.00 97.56 122 TYR A CA 1
ATOM 979 C C . TYR A 1 122 ? -14.387 -7.132 8.519 1.00 97.56 122 TYR A C 1
ATOM 981 O O . TYR A 1 122 ? -14.821 -6.005 8.773 1.00 97.56 122 TYR A O 1
ATOM 989 N N . PHE A 1 123 ? -13.168 -7.501 8.917 1.00 97.62 123 PHE A N 1
ATOM 990 C CA . PHE A 1 123 ? -12.247 -6.580 9.580 1.00 97.62 123 PHE A CA 1
ATOM 991 C C . PHE A 1 123 ? -11.959 -5.345 8.711 1.00 97.62 123 PHE A C 1
ATOM 993 O O . PHE A 1 123 ? -12.092 -4.212 9.179 1.00 97.62 123 PHE A O 1
ATOM 1000 N N . TRP A 1 124 ? -11.632 -5.533 7.431 1.00 98.06 124 TRP A N 1
ATOM 1001 C CA . TRP A 1 124 ? -11.380 -4.417 6.516 1.00 98.06 124 TRP A CA 1
ATOM 1002 C C . TRP A 1 124 ? -12.635 -3.631 6.142 1.00 98.06 124 TRP A C 1
ATOM 1004 O O . TRP A 1 124 ? -12.531 -2.423 5.917 1.00 98.06 124 TRP A O 1
ATOM 1014 N N . TYR A 1 125 ? -13.812 -4.261 6.150 1.00 98.56 125 TYR A N 1
ATOM 1015 C CA . TYR A 1 125 ? -15.092 -3.560 6.101 1.00 98.56 125 TYR A CA 1
ATOM 1016 C C . TYR A 1 125 ? -15.207 -2.579 7.272 1.00 98.56 125 TYR A C 1
ATOM 1018 O O . TYR A 1 125 ? -15.441 -1.389 7.051 1.00 98.56 125 TYR A O 1
ATOM 1026 N N . CYS A 1 126 ? -14.948 -3.045 8.498 1.00 98.56 126 CYS A N 1
ATOM 1027 C CA . CYS A 1 126 ? -14.973 -2.214 9.700 1.00 98.56 126 CYS A CA 1
ATOM 1028 C C . CYS A 1 126 ? -13.944 -1.075 9.630 1.00 98.56 126 CYS A C 1
ATOM 1030 O O . CYS A 1 126 ? -14.276 0.075 9.912 1.00 98.56 126 CYS A O 1
ATOM 1032 N N . VAL A 1 127 ? -12.708 -1.362 9.207 1.00 98.56 127 VAL A N 1
ATOM 1033 C CA . VAL A 1 127 ? -11.670 -0.333 9.014 1.00 98.56 127 VAL A CA 1
ATOM 1034 C C . VAL A 1 127 ? -12.128 0.717 7.996 1.00 98.56 127 VAL A C 1
ATOM 1036 O O . VAL A 1 127 ? -12.035 1.912 8.275 1.00 98.56 127 VAL A O 1
ATOM 1039 N N . GLY A 1 128 ? -12.674 0.292 6.851 1.00 98.50 128 GLY A N 1
ATOM 1040 C CA . GLY A 1 128 ? -13.215 1.184 5.823 1.00 98.50 128 GLY A CA 1
ATOM 1041 C C . GLY A 1 128 ? -14.322 2.091 6.361 1.00 98.50 128 GLY A C 1
ATOM 1042 O O . GLY A 1 128 ? -14.247 3.312 6.212 1.00 98.50 128 GLY A O 1
ATOM 1043 N N . TYR A 1 129 ? -15.289 1.516 7.079 1.00 98.62 129 TYR A N 1
ATOM 1044 C CA . TYR A 1 129 ? -16.368 2.260 7.733 1.00 98.62 129 TYR A CA 1
ATOM 1045 C C . TYR A 1 129 ? -15.822 3.336 8.688 1.00 98.62 129 TYR A C 1
ATOM 1047 O O . TYR A 1 129 ? -16.214 4.506 8.640 1.00 98.62 129 TYR A O 1
ATOM 1055 N N . LEU A 1 130 ? -14.843 2.978 9.522 1.00 98.56 130 LEU A N 1
ATOM 1056 C CA . LEU A 1 130 ? -14.245 3.907 10.480 1.00 98.56 130 LEU A CA 1
ATOM 1057 C C . LEU A 1 130 ? -13.404 5.002 9.825 1.00 98.56 130 LEU A C 1
ATOM 1059 O O . LEU A 1 130 ? -13.426 6.139 10.309 1.00 98.56 130 LEU A O 1
ATOM 1063 N N . LEU A 1 131 ? -12.748 4.702 8.702 1.00 98.56 131 LEU A N 1
ATOM 1064 C CA . LEU A 1 131 ? -12.075 5.681 7.844 1.00 98.56 131 LEU A CA 1
ATOM 1065 C C . LEU A 1 131 ? -13.054 6.607 7.102 1.00 98.56 131 LEU A C 1
ATOM 1067 O O . LEU A 1 131 ? -12.632 7.640 6.583 1.00 98.56 131 LEU A O 1
ATOM 1071 N N . GLY A 1 132 ? -14.354 6.301 7.119 1.00 98.31 132 GLY A N 1
ATOM 1072 C CA . GLY A 1 132 ? -15.410 7.109 6.510 1.00 98.31 132 GLY A CA 1
ATOM 1073 C C . GLY A 1 132 ? -15.784 6.688 5.089 1.00 98.31 132 GLY A C 1
ATOM 1074 O O . GLY A 1 132 ? -16.338 7.510 4.355 1.00 98.31 132 GLY A O 1
ATOM 1075 N N . ILE A 1 133 ? -15.478 5.449 4.697 1.00 98.62 133 ILE A N 1
ATOM 1076 C CA . ILE A 1 133 ? -16.020 4.843 3.479 1.00 98.62 133 ILE A CA 1
ATOM 1077 C C . ILE A 1 133 ? -17.477 4.466 3.752 1.00 98.62 133 ILE A C 1
ATOM 1079 O O . ILE A 1 133 ? -17.767 3.790 4.739 1.00 98.62 133 ILE A O 1
ATOM 1083 N N . ARG A 1 134 ? -18.395 4.934 2.907 1.00 98.19 134 ARG A N 1
ATOM 1084 C CA . ARG A 1 134 ? -19.818 4.605 3.013 1.00 98.19 134 ARG A CA 1
ATOM 1085 C C . ARG A 1 134 ? -20.065 3.150 2.635 1.00 98.19 134 ARG A C 1
ATOM 1087 O O . ARG A 1 134 ? -19.334 2.580 1.829 1.00 98.19 134 ARG A O 1
ATOM 1094 N N . ASP A 1 135 ? -21.134 2.569 3.162 1.00 97.25 135 ASP A N 1
ATOM 1095 C CA . ASP A 1 135 ? -21.475 1.168 2.912 1.00 97.25 135 ASP A CA 1
ATOM 1096 C C . ASP A 1 135 ? -21.674 0.848 1.424 1.00 97.25 135 ASP A C 1
ATOM 1098 O O . ASP A 1 135 ? -21.369 -0.257 0.999 1.00 97.25 135 ASP A O 1
ATOM 1102 N N . ASP A 1 136 ? -22.186 1.777 0.618 1.00 96.50 136 ASP A N 1
ATOM 1103 C CA . ASP A 1 136 ? -22.352 1.610 -0.833 1.00 96.50 136 ASP A CA 1
ATOM 1104 C C . ASP A 1 136 ? -21.028 1.660 -1.613 1.00 96.50 136 ASP A C 1
ATOM 1106 O O . ASP A 1 136 ? -20.968 1.193 -2.746 1.00 96.50 136 ASP A O 1
ATOM 1110 N N . ASN A 1 137 ? -19.961 2.187 -1.007 1.00 98.00 137 ASN A N 1
ATOM 1111 C CA . ASN A 1 137 ? -18.631 2.285 -1.606 1.00 98.00 137 ASN A CA 1
ATOM 1112 C C . ASN A 1 137 ? -17.607 1.320 -0.986 1.00 98.00 137 ASN A C 1
ATOM 1114 O O . ASN A 1 137 ? -16.529 1.127 -1.543 1.00 98.00 137 ASN A O 1
ATOM 1118 N N . ASN A 1 138 ? -17.896 0.712 0.162 1.00 98.44 138 ASN A N 1
ATOM 1119 C CA . ASN A 1 138 ? -16.963 -0.171 0.853 1.00 98.44 138 ASN A CA 1
ATOM 1120 C C . ASN A 1 138 ? -16.848 -1.512 0.121 1.00 98.44 138 ASN A C 1
ATOM 1122 O O . ASN A 1 138 ? -17.754 -2.339 0.198 1.00 98.44 138 ASN A O 1
ATOM 1126 N N . ILE A 1 139 ? -15.719 -1.752 -0.553 1.00 97.62 139 ILE A N 1
ATOM 1127 C CA . ILE A 1 139 ? -15.525 -2.958 -1.379 1.00 97.62 139 ILE A CA 1
ATOM 1128 C C . ILE A 1 139 ? -15.567 -4.244 -0.553 1.00 97.62 139 ILE A C 1
ATOM 1130 O O . ILE A 1 139 ? -15.790 -5.314 -1.096 1.00 97.62 139 ILE A O 1
ATOM 1134 N N . CYS A 1 140 ? -15.343 -4.145 0.761 1.00 98.06 140 CYS A N 1
ATOM 1135 C CA . CYS A 1 140 ? -15.377 -5.282 1.676 1.00 98.06 140 CYS A CA 1
ATOM 1136 C C . CYS A 1 140 ? -16.803 -5.606 2.156 1.00 98.06 140 CYS A C 1
ATOM 1138 O O . CYS A 1 140 ? -16.983 -6.440 3.041 1.00 98.06 140 CYS A O 1
ATOM 1140 N N . LYS A 1 141 ? -17.826 -4.930 1.620 1.00 96.00 141 LYS A N 1
ATOM 1141 C CA . LYS A 1 141 ? -19.225 -5.234 1.902 1.00 96.00 141 LYS A CA 1
ATOM 1142 C C . LYS A 1 141 ? -19.668 -6.436 1.073 1.00 96.00 141 LYS A C 1
ATOM 1144 O O . LYS A 1 141 ? -19.842 -6.332 -0.135 1.00 96.00 141 LYS A O 1
ATOM 1149 N N . GLY A 1 142 ? -19.938 -7.550 1.743 1.00 91.25 142 GLY A N 1
ATOM 1150 C CA . GLY A 1 142 ? -20.503 -8.743 1.117 1.00 91.25 142 GLY A CA 1
ATOM 1151 C C . GLY A 1 142 ? -19.690 -9.994 1.414 1.00 91.25 142 GLY A C 1
ATOM 1152 O O . GLY A 1 142 ? -18.914 -10.036 2.365 1.00 91.25 142 GLY A O 1
ATOM 1153 N N . LYS A 1 143 ? -19.916 -11.031 0.606 1.00 92.69 143 LYS A N 1
ATOM 1154 C CA . LYS A 1 143 ? -19.220 -12.320 0.728 1.00 92.69 143 LYS A CA 1
ATOM 1155 C C . LYS A 1 143 ? -17.844 -12.260 0.074 1.00 92.69 143 LYS A C 1
ATOM 1157 O O . LYS A 1 143 ? -17.669 -11.528 -0.900 1.00 92.69 143 LYS A O 1
ATOM 1162 N N . ALA A 1 144 ? -16.915 -13.114 0.513 1.00 94.25 144 ALA A N 1
ATOM 1163 C CA . ALA A 1 144 ? -15.567 -13.176 -0.050 1.00 94.25 144 ALA A CA 1
ATOM 1164 C C . ALA A 1 144 ? -15.514 -13.270 -1.583 1.00 94.25 144 ALA A C 1
ATOM 1166 O O . ALA A 1 144 ? -14.680 -12.612 -2.199 1.00 94.25 144 ALA A O 1
ATOM 1167 N N . SER A 1 145 ? -16.428 -14.017 -2.211 1.00 94.69 145 SER A N 1
ATOM 1168 C CA . SER A 1 145 ? -16.485 -14.135 -3.674 1.00 94.69 145 SER A CA 1
ATOM 1169 C C . SER A 1 145 ? -16.782 -12.809 -4.381 1.00 94.69 145 SER A C 1
ATOM 1171 O O . SER A 1 145 ? -16.184 -12.534 -5.412 1.00 94.69 145 SER A O 1
ATOM 1173 N N . GLN A 1 146 ? -17.661 -11.977 -3.817 1.00 95.81 146 GLN A N 1
ATOM 1174 C CA . GLN A 1 146 ? -18.032 -10.680 -4.394 1.00 95.81 146 GLN A CA 1
ATOM 1175 C C . GLN A 1 146 ? -16.897 -9.668 -4.231 1.00 95.81 146 GLN A C 1
ATOM 1177 O O . GLN A 1 146 ? -16.572 -8.931 -5.154 1.00 95.81 146 GLN A O 1
ATOM 1182 N N . VAL A 1 147 ? -16.253 -9.663 -3.061 1.00 97.38 147 VAL A N 1
ATOM 1183 C CA . VAL A 1 147 ? -15.088 -8.802 -2.809 1.00 97.38 147 VAL A CA 1
ATOM 1184 C C . VAL A 1 147 ? -13.930 -9.185 -3.732 1.00 97.38 147 VAL A C 1
ATOM 1186 O O . VAL A 1 147 ? -13.255 -8.312 -4.272 1.00 97.38 147 VAL A O 1
ATOM 1189 N N . LEU A 1 148 ? -13.720 -10.488 -3.951 1.00 96.38 148 LEU A N 1
ATOM 1190 C CA . LEU A 1 148 ? -12.722 -10.994 -4.889 1.00 96.38 148 LEU A CA 1
ATOM 1191 C C . LEU A 1 148 ? -12.999 -10.532 -6.325 1.00 96.38 148 LEU A C 1
ATOM 1193 O O . LEU A 1 148 ? -12.071 -10.084 -6.993 1.00 96.38 148 LEU A O 1
ATOM 1197 N N . GLU A 1 149 ? -14.249 -10.624 -6.780 1.00 97.25 149 GLU A N 1
ATOM 1198 C CA . GLU A 1 149 ? -14.678 -10.162 -8.104 1.00 97.25 149 GLU A CA 1
ATOM 1199 C C . GLU A 1 149 ? -14.402 -8.664 -8.289 1.00 97.25 149 GLU A C 1
ATOM 1201 O O . GLU A 1 149 ? -13.694 -8.290 -9.220 1.00 97.25 149 GLU A O 1
ATOM 1206 N N . ILE A 1 150 ? -14.803 -7.822 -7.329 1.00 97.50 150 ILE A N 1
ATOM 1207 C CA . ILE A 1 150 ? -14.524 -6.375 -7.357 1.00 97.50 150 ILE A CA 1
ATOM 1208 C C . ILE A 1 150 ? -13.015 -6.094 -7.401 1.00 97.50 150 ILE A C 1
ATOM 1210 O O . ILE A 1 150 ? -12.552 -5.248 -8.165 1.00 97.50 150 ILE A O 1
ATOM 1214 N N . CYS A 1 151 ? -12.212 -6.788 -6.589 1.00 97.25 151 CYS A N 1
ATOM 1215 C CA . CYS A 1 151 ? -10.760 -6.607 -6.615 1.00 97.25 151 CYS A CA 1
ATOM 1216 C C . CYS A 1 151 ? -10.145 -7.020 -7.960 1.00 97.25 151 CYS A C 1
ATOM 1218 O O . CYS A 1 151 ? -9.181 -6.387 -8.394 1.00 97.25 151 CYS A O 1
ATOM 1220 N N . LYS A 1 152 ? -10.703 -8.042 -8.621 1.00 96.38 152 LYS A N 1
ATOM 1221 C CA . LYS A 1 152 ? -10.284 -8.480 -9.956 1.00 96.38 152 LYS A CA 1
ATOM 1222 C C . LYS A 1 152 ? -10.670 -7.482 -11.042 1.00 96.38 152 LYS A C 1
ATOM 1224 O O . LYS A 1 152 ? -9.845 -7.204 -11.905 1.00 96.38 152 LYS A O 1
ATOM 1229 N N . GLU A 1 153 ? -11.857 -6.892 -10.965 1.00 97.44 153 GLU A N 1
ATOM 1230 C CA . GLU A 1 153 ? -12.259 -5.791 -11.850 1.00 97.44 153 GLU A CA 1
ATOM 1231 C C . GLU A 1 153 ? -11.322 -4.588 -11.687 1.00 97.44 153 GLU A C 1
ATOM 1233 O O . GLU A 1 153 ? -10.767 -4.099 -12.665 1.00 97.44 153 GLU A O 1
ATOM 1238 N N . ILE A 1 154 ? -11.028 -4.169 -10.448 1.00 97.50 154 ILE A N 1
ATOM 1239 C CA . ILE A 1 154 ? -10.069 -3.080 -10.185 1.00 97.50 154 ILE A CA 1
ATOM 1240 C C . ILE A 1 154 ? -8.677 -3.419 -10.740 1.00 97.50 154 ILE A C 1
ATOM 1242 O O . ILE A 1 154 ? -7.988 -2.547 -11.273 1.00 97.50 154 ILE A O 1
ATOM 1246 N N . GLU A 1 155 ? -8.233 -4.670 -10.614 1.00 96.00 155 GLU A N 1
ATOM 1247 C CA . GLU A 1 155 ? -6.958 -5.111 -11.175 1.00 96.00 155 GLU A CA 1
ATOM 1248 C C . GLU A 1 155 ? -6.923 -4.957 -12.701 1.00 96.00 155 GLU A C 1
ATOM 1250 O O . GLU A 1 155 ? -5.989 -4.351 -13.233 1.00 96.00 155 GLU A O 1
ATOM 1255 N N . VAL A 1 156 ? -7.938 -5.479 -13.389 1.00 96.31 156 VAL A N 1
ATOM 1256 C CA . VAL A 1 156 ? -8.006 -5.517 -14.855 1.00 96.31 156 VAL A CA 1
ATOM 1257 C C . VAL A 1 156 ? -8.272 -4.140 -15.452 1.00 96.31 156 VAL A C 1
ATOM 1259 O O . VAL A 1 156 ? -7.574 -3.743 -16.385 1.00 96.31 156 VAL A O 1
ATOM 1262 N N . ASP A 1 157 ? -9.228 -3.397 -14.903 1.00 97.31 157 ASP A N 1
ATOM 1263 C CA . ASP A 1 157 ? -9.733 -2.171 -15.522 1.00 97.31 157 ASP A CA 1
ATOM 1264 C C . ASP A 1 157 ? -8.966 -0.922 -15.082 1.00 97.31 157 ASP A C 1
ATOM 1266 O O . ASP A 1 157 ? -8.929 0.069 -15.812 1.00 97.31 157 ASP A O 1
ATOM 1270 N N . ILE A 1 158 ? -8.330 -0.953 -13.904 1.00 97.31 158 ILE A N 1
ATOM 1271 C CA . ILE A 1 158 ? -7.640 0.213 -13.335 1.00 97.31 158 ILE A CA 1
ATOM 1272 C C . ILE A 1 158 ? -6.140 -0.039 -13.202 1.00 97.31 158 ILE A C 1
ATOM 1274 O O . ILE A 1 158 ? -5.336 0.707 -13.765 1.00 97.31 158 ILE A O 1
ATOM 1278 N N . LEU A 1 159 ? -5.735 -1.074 -12.460 1.00 95.94 159 LEU A N 1
ATOM 1279 C CA . LEU A 1 159 ? -4.329 -1.253 -12.094 1.00 95.94 159 LEU A CA 1
ATOM 1280 C C . LEU A 1 159 ? -3.448 -1.632 -13.289 1.00 95.94 159 LEU A C 1
ATOM 1282 O O . LEU A 1 159 ? -2.395 -1.027 -13.476 1.00 95.94 159 LEU A O 1
ATOM 1286 N N . ILE A 1 160 ? -3.839 -2.629 -14.084 1.00 95.25 160 ILE A N 1
ATOM 1287 C CA . ILE A 1 160 ? -3.041 -3.087 -15.231 1.00 95.25 160 ILE A CA 1
ATOM 1288 C C . ILE A 1 160 ? -2.855 -1.958 -16.266 1.00 95.25 160 ILE A C 1
ATOM 1290 O O . ILE A 1 160 ? -1.711 -1.706 -16.662 1.00 95.25 160 ILE A O 1
ATOM 1294 N N . PRO A 1 161 ? -3.902 -1.213 -16.677 1.00 96.25 161 PRO A N 1
ATOM 1295 C CA . PRO A 1 161 ? -3.742 -0.046 -17.543 1.00 96.25 161 PRO A CA 1
ATOM 1296 C C . PRO A 1 161 ? -2.819 1.020 -16.944 1.00 96.25 161 PRO A C 1
ATOM 1298 O O . PRO A 1 161 ? -1.933 1.520 -17.640 1.00 96.25 161 PRO A O 1
ATOM 1301 N N . ALA A 1 162 ? -2.965 1.316 -15.650 1.00 96.25 162 ALA A N 1
ATOM 1302 C CA . ALA A 1 162 ? -2.124 2.276 -14.942 1.00 96.25 162 ALA A CA 1
ATOM 1303 C C . ALA A 1 162 ? -0.648 1.841 -14.876 1.00 96.25 162 ALA A C 1
ATOM 1305 O O . ALA A 1 162 ? 0.252 2.659 -15.052 1.00 96.25 162 ALA A O 1
ATOM 1306 N N . LEU A 1 163 ? -0.369 0.549 -14.695 1.00 93.94 163 LEU A N 1
ATOM 1307 C CA . LEU A 1 163 ? 0.993 0.007 -14.725 1.00 93.94 163 LEU A CA 1
ATOM 1308 C C . LEU A 1 163 ? 1.640 0.122 -16.110 1.00 93.94 163 LEU A C 1
ATOM 1310 O O . LEU A 1 163 ? 2.848 0.370 -16.195 1.00 93.94 163 LEU A O 1
ATOM 1314 N N . ASN A 1 164 ? 0.853 -0.065 -17.172 1.00 93.12 164 ASN A N 1
ATOM 1315 C CA . ASN A 1 164 ? 1.316 0.020 -18.558 1.00 93.12 164 ASN A CA 1
ATOM 1316 C C . ASN A 1 164 ? 1.538 1.469 -19.010 1.00 93.12 164 ASN A C 1
ATOM 1318 O O . ASN A 1 164 ? 2.468 1.742 -19.770 1.00 93.12 164 ASN A O 1
ATOM 1322 N N . ASN A 1 165 ? 0.711 2.398 -18.527 1.00 95.19 165 ASN A N 1
ATOM 1323 C CA . ASN A 1 165 ? 0.800 3.821 -18.836 1.00 95.19 165 ASN A CA 1
ATOM 1324 C C . ASN A 1 165 ? 0.742 4.672 -17.554 1.00 95.19 165 ASN A C 1
ATOM 1326 O O . ASN A 1 165 ? -0.269 5.326 -17.287 1.00 95.19 165 ASN A O 1
ATOM 1330 N N . PRO A 1 166 ? 1.809 4.659 -16.738 1.00 96.00 166 PRO A N 1
ATOM 1331 C CA . PRO A 1 166 ? 1.780 5.317 -15.445 1.00 96.00 166 PRO A CA 1
ATOM 1332 C C . PRO A 1 166 ? 1.873 6.846 -15.576 1.00 96.00 166 PRO A C 1
ATOM 1334 O O . PRO A 1 166 ? 2.555 7.356 -16.471 1.00 96.00 166 PRO A O 1
ATOM 1337 N N . PRO A 1 167 ? 1.277 7.598 -14.636 1.00 96.81 167 PRO A N 1
ATOM 1338 C CA . PRO A 1 167 ? 1.328 9.056 -14.607 1.00 96.81 167 PRO A CA 1
ATOM 1339 C C . PRO A 1 167 ? 2.762 9.577 -14.428 1.00 96.81 167 PRO A C 1
ATOM 1341 O O . PRO A 1 167 ? 3.638 8.904 -13.880 1.00 96.81 167 PRO A O 1
ATOM 1344 N N . GLN A 1 168 ? 3.000 10.829 -14.831 1.00 95.50 168 GLN A N 1
ATOM 1345 C CA . GLN A 1 168 ? 4.333 11.452 -14.890 1.00 95.50 168 GLN A CA 1
ATOM 1346 C C . GLN A 1 168 ? 5.150 11.312 -13.591 1.00 95.50 168 GLN A C 1
ATOM 1348 O O . GLN A 1 168 ? 6.354 11.049 -13.625 1.00 95.50 168 GLN A O 1
ATOM 1353 N N . HIS A 1 169 ? 4.502 11.468 -12.434 1.00 97.00 169 HIS A N 1
ATOM 1354 C CA . HIS A 1 169 ? 5.165 11.433 -11.128 1.00 97.00 169 HIS A CA 1
ATOM 1355 C C . HIS A 1 169 ? 5.368 10.022 -10.558 1.00 97.00 169 HIS A C 1
ATOM 1357 O O . HIS A 1 169 ? 5.985 9.885 -9.500 1.00 97.00 169 HIS A O 1
ATOM 1363 N N . PHE A 1 170 ? 4.906 8.971 -11.242 1.00 97.94 170 PHE A N 1
ATOM 1364 C CA . PHE A 1 170 ? 5.025 7.594 -10.766 1.00 97.94 170 PHE A CA 1
ATOM 1365 C C . PHE A 1 170 ? 6.482 7.203 -10.508 1.00 97.94 170 PHE A C 1
ATOM 1367 O O . PHE A 1 170 ? 6.842 6.828 -9.393 1.00 97.94 170 PHE A O 1
ATOM 1374 N N . ARG A 1 171 ? 7.338 7.322 -11.532 1.00 96.94 171 ARG A N 1
ATOM 1375 C CA . ARG A 1 171 ? 8.744 6.896 -11.457 1.00 96.94 171 ARG A CA 1
ATOM 1376 C C . ARG A 1 171 ? 9.517 7.565 -10.315 1.00 96.94 171 ARG A C 1
ATOM 1378 O O . ARG A 1 171 ? 10.098 6.819 -9.530 1.00 96.94 171 ARG A O 1
ATOM 1385 N N . PRO A 1 172 ? 9.546 8.906 -10.170 1.00 97.88 172 PRO A N 1
ATOM 1386 C CA . PRO A 1 172 ? 10.292 9.531 -9.077 1.00 97.88 172 PRO A CA 1
ATOM 1387 C C . PRO A 1 172 ? 9.757 9.138 -7.693 1.00 97.88 172 PRO A C 1
ATOM 1389 O O . PRO A 1 172 ? 10.547 8.848 -6.799 1.00 97.88 172 PRO A O 1
ATOM 1392 N N . MET A 1 173 ? 8.435 9.038 -7.521 1.00 98.31 173 MET A N 1
ATOM 1393 C CA . MET A 1 173 ? 7.824 8.652 -6.241 1.00 98.31 173 MET A CA 1
ATOM 1394 C C . MET A 1 173 ? 8.107 7.187 -5.880 1.00 98.31 173 MET A C 1
ATOM 1396 O O . MET A 1 173 ? 8.436 6.870 -4.734 1.00 98.31 173 MET A O 1
ATOM 1400 N N . ALA A 1 174 ? 8.018 6.286 -6.859 1.00 97.44 174 ALA A N 1
ATOM 1401 C CA . ALA A 1 174 ? 8.331 4.875 -6.675 1.00 97.44 174 ALA A CA 1
ATOM 1402 C C . ALA A 1 174 ? 9.834 4.659 -6.436 1.00 97.44 174 ALA A C 1
ATOM 1404 O O . ALA A 1 174 ? 10.211 3.848 -5.590 1.00 97.44 174 ALA A O 1
ATOM 1405 N N . GLN A 1 175 ? 10.700 5.422 -7.109 1.00 97.19 175 GLN A N 1
ATOM 1406 C CA . GLN A 1 175 ? 12.141 5.373 -6.873 1.00 97.19 175 GLN A CA 1
ATOM 1407 C C . GLN A 1 175 ? 12.497 5.875 -5.469 1.00 97.19 175 GLN A C 1
ATOM 1409 O O . GLN A 1 175 ? 13.239 5.195 -4.767 1.00 97.19 175 GLN A O 1
ATOM 1414 N N . ALA A 1 176 ? 11.900 6.978 -5.003 1.00 97.81 176 ALA A N 1
ATOM 1415 C CA . ALA A 1 176 ? 12.084 7.461 -3.634 1.00 97.81 176 ALA A CA 1
ATOM 1416 C C . ALA A 1 176 ? 11.681 6.405 -2.587 1.00 97.81 176 ALA A C 1
ATOM 1418 O O . ALA A 1 176 ? 12.365 6.234 -1.578 1.00 97.81 176 ALA A O 1
ATOM 1419 N N . LEU A 1 177 ? 10.607 5.647 -2.833 1.00 96.62 177 LEU A N 1
ATOM 1420 C CA . LEU A 1 177 ? 10.231 4.510 -1.989 1.00 96.62 177 LEU A CA 1
ATOM 1421 C C . LEU A 1 177 ? 11.322 3.422 -1.970 1.00 96.62 177 LEU A C 1
ATOM 1423 O O . LEU A 1 177 ? 11.720 2.997 -0.884 1.00 96.62 177 LEU A O 1
ATOM 1427 N N . ILE A 1 178 ? 11.820 2.997 -3.137 1.00 96.44 178 ILE A N 1
ATOM 1428 C CA . ILE A 1 178 ? 12.881 1.978 -3.251 1.00 96.44 178 ILE A CA 1
ATOM 1429 C C . ILE A 1 178 ? 14.185 2.432 -2.585 1.00 96.44 178 ILE A C 1
ATOM 1431 O O . ILE A 1 178 ? 14.806 1.672 -1.838 1.00 96.44 178 ILE A O 1
ATOM 1435 N N . ASP A 1 179 ? 14.592 3.675 -2.806 1.00 95.75 179 ASP A N 1
ATOM 1436 C CA . ASP A 1 179 ? 15.797 4.242 -2.202 1.00 95.75 179 ASP A CA 1
ATOM 1437 C C . ASP A 1 179 ? 15.644 4.335 -0.679 1.00 95.75 179 ASP A C 1
ATOM 1439 O O . ASP A 1 179 ? 16.555 3.986 0.073 1.00 95.75 179 ASP A O 1
ATOM 1443 N N . GLY A 1 180 ? 14.451 4.718 -0.213 1.00 95.00 180 GLY A N 1
ATOM 1444 C CA . GLY A 1 180 ? 14.105 4.764 1.201 1.00 95.00 180 GLY A CA 1
ATOM 1445 C C . GLY A 1 180 ? 14.256 3.406 1.888 1.00 95.00 180 GLY A C 1
ATOM 1446 O O . GLY A 1 180 ? 14.962 3.299 2.889 1.00 95.00 180 GLY A O 1
ATOM 1447 N N . ILE A 1 181 ? 13.647 2.346 1.347 1.00 91.75 181 ILE A N 1
ATOM 1448 C CA . ILE A 1 181 ? 13.771 0.993 1.926 1.00 91.75 181 ILE A CA 1
ATOM 1449 C C . ILE A 1 181 ? 15.199 0.443 1.822 1.00 91.75 181 ILE A C 1
ATOM 1451 O O . ILE A 1 181 ? 15.616 -0.350 2.664 1.00 91.75 181 ILE A O 1
ATOM 1455 N N . THR A 1 182 ? 15.974 0.889 0.833 1.00 93.19 182 THR A N 1
ATOM 1456 C CA . THR A 1 182 ? 17.376 0.490 0.665 1.00 93.19 182 THR A CA 1
ATOM 1457 C C . THR A 1 182 ? 18.249 0.994 1.824 1.00 93.19 182 THR A C 1
ATOM 1459 O O . THR A 1 182 ? 19.220 0.332 2.200 1.00 93.19 182 THR A O 1
ATOM 1462 N N . TYR A 1 183 ? 17.869 2.086 2.500 1.00 92.06 183 TYR A N 1
ATOM 1463 C CA . TYR A 1 183 ? 18.537 2.505 3.738 1.00 92.06 183 TYR A CA 1
ATOM 1464 C C . TYR A 1 183 ? 18.391 1.500 4.886 1.00 92.06 183 TYR A C 1
ATOM 1466 O O . TYR A 1 183 ? 19.314 1.380 5.688 1.00 92.06 183 TYR A O 1
ATOM 1474 N N . LEU A 1 184 ? 17.300 0.725 4.946 1.00 88.12 184 LEU A N 1
ATOM 1475 C CA . LEU A 1 184 ? 17.104 -0.297 5.990 1.00 88.12 184 LEU A CA 1
ATOM 1476 C C . LEU A 1 184 ? 18.099 -1.460 5.877 1.00 88.12 184 LEU A C 1
ATOM 1478 O O . LEU A 1 184 ? 18.327 -2.179 6.845 1.00 88.12 184 LEU A O 1
ATOM 1482 N N . ILE A 1 185 ? 18.704 -1.634 4.701 1.00 88.56 185 ILE A N 1
ATOM 1483 C CA . ILE A 1 185 ? 19.714 -2.659 4.419 1.00 88.56 185 ILE A CA 1
ATOM 1484 C C . ILE A 1 185 ? 21.097 -2.040 4.185 1.00 88.56 185 ILE A C 1
ATOM 1486 O O . ILE A 1 185 ? 21.896 -2.563 3.405 1.00 88.56 185 ILE A O 1
ATOM 1490 N N . ASN A 1 186 ? 21.387 -0.922 4.862 1.00 88.44 186 ASN A N 1
ATOM 1491 C CA . ASN A 1 186 ? 22.665 -0.207 4.804 1.00 88.44 186 ASN A CA 1
ATOM 1492 C C . ASN A 1 186 ? 23.093 0.163 3.372 1.00 88.44 186 ASN A C 1
ATOM 1494 O O . ASN A 1 186 ? 24.268 0.064 3.022 1.00 88.44 186 ASN A O 1
ATOM 1498 N N . GLY A 1 187 ? 22.139 0.542 2.516 1.00 87.19 187 GLY A N 1
ATOM 1499 C CA . GLY A 1 187 ? 22.428 1.001 1.156 1.00 87.19 187 GLY A CA 1
ATOM 1500 C C . GLY A 1 187 ? 22.736 -0.111 0.148 1.00 87.19 187 GLY A C 1
ATOM 1501 O O . GLY A 1 187 ? 23.123 0.181 -0.982 1.00 87.19 187 GLY A O 1
ATOM 1502 N N . ARG A 1 188 ? 22.600 -1.391 0.522 1.00 88.88 188 ARG A N 1
ATOM 1503 C CA . ARG A 1 188 ? 22.902 -2.507 -0.387 1.00 88.88 188 ARG A CA 1
ATOM 1504 C C . ARG A 1 188 ? 21.906 -2.536 -1.558 1.00 88.88 188 ARG A C 1
ATOM 1506 O O . ARG A 1 188 ? 20.703 -2.531 -1.314 1.00 88.88 188 ARG A O 1
ATOM 1513 N N . PRO A 1 189 ? 22.354 -2.668 -2.819 1.00 86.19 189 PRO A N 1
ATOM 1514 C CA . PRO A 1 189 ? 21.496 -2.553 -4.003 1.00 86.19 189 PRO A CA 1
ATOM 1515 C C . PRO A 1 189 ? 20.715 -3.848 -4.309 1.00 86.19 189 PRO A C 1
ATOM 1517 O O . PRO A 1 189 ? 20.711 -4.329 -5.448 1.00 86.19 189 PRO A O 1
ATOM 1520 N N . LEU A 1 190 ? 20.088 -4.438 -3.286 1.00 88.50 190 LEU A N 1
ATOM 1521 C CA . LEU A 1 190 ? 19.278 -5.660 -3.388 1.00 88.50 190 LEU A CA 1
ATOM 1522 C C . LEU A 1 190 ? 17.879 -5.381 -3.946 1.00 88.50 190 LEU A C 1
ATOM 1524 O O . LEU A 1 190 ? 17.254 -6.268 -4.521 1.00 88.50 190 LEU A O 1
ATOM 1528 N N . PHE A 1 191 ? 17.407 -4.146 -3.800 1.00 91.81 191 PHE A N 1
ATOM 1529 C CA . PHE A 1 191 ? 16.104 -3.692 -4.261 1.00 91.81 191 PHE A CA 1
ATOM 1530 C C . PHE A 1 191 ? 16.258 -2.806 -5.496 1.00 91.81 191 PHE A C 1
ATOM 1532 O O . PHE A 1 191 ? 17.170 -1.985 -5.577 1.00 91.81 191 PHE A O 1
ATOM 1539 N N . SER A 1 192 ? 15.369 -2.974 -6.472 1.00 94.62 192 SER A N 1
ATOM 1540 C CA . SER A 1 192 ? 15.240 -2.062 -7.607 1.00 94.62 192 SER A CA 1
ATOM 1541 C C . SER A 1 192 ? 13.776 -1.937 -8.003 1.00 94.62 192 SER A C 1
ATOM 1543 O O . SER A 1 192 ? 13.012 -2.896 -7.872 1.00 94.62 192 SER A O 1
ATOM 1545 N N . LEU A 1 193 ? 13.387 -0.766 -8.513 1.00 95.00 193 LEU A N 1
ATOM 1546 C CA . LEU A 1 193 ? 12.027 -0.540 -9.003 1.00 95.00 193 LEU A CA 1
ATOM 1547 C C . LEU A 1 193 ? 11.643 -1.572 -10.073 1.00 95.00 193 LEU A C 1
ATOM 1549 O O . LEU A 1 193 ? 10.557 -2.135 -10.018 1.00 95.00 193 LEU A O 1
ATOM 1553 N N . GLN A 1 194 ? 12.569 -1.895 -10.979 1.00 95.25 194 GLN A N 1
ATOM 1554 C CA . GLN A 1 194 ? 12.335 -2.865 -12.050 1.00 95.25 194 GLN A CA 1
ATOM 1555 C C . GLN A 1 194 ? 12.107 -4.287 -11.534 1.00 95.25 194 GLN A C 1
ATOM 1557 O O . GLN A 1 194 ? 11.263 -4.994 -12.075 1.00 95.25 194 GLN A O 1
ATOM 1562 N N . ALA A 1 195 ? 12.814 -4.704 -10.479 1.00 94.12 195 ALA A N 1
ATOM 1563 C CA . ALA A 1 195 ? 12.592 -6.017 -9.881 1.00 94.12 195 ALA A CA 1
ATOM 1564 C C . ALA A 1 195 ? 11.217 -6.106 -9.203 1.00 94.12 195 ALA A C 1
ATOM 1566 O O . ALA A 1 195 ? 10.518 -7.103 -9.368 1.00 94.12 195 ALA A O 1
ATOM 1567 N N . PHE A 1 196 ? 10.804 -5.056 -8.483 1.00 92.94 196 PHE A N 1
ATOM 1568 C CA . PHE A 1 196 ? 9.470 -5.011 -7.882 1.00 92.94 196 PHE A CA 1
ATOM 1569 C C . PHE A 1 196 ? 8.366 -4.968 -8.934 1.00 92.94 196 PHE A C 1
ATOM 1571 O O . PHE A 1 196 ? 7.391 -5.693 -8.787 1.00 92.94 196 PHE A O 1
ATOM 1578 N N . LEU A 1 197 ? 8.534 -4.183 -10.003 1.00 93.69 197 LEU A N 1
ATOM 1579 C CA . LEU A 1 197 ? 7.567 -4.158 -11.096 1.00 93.69 197 LEU A CA 1
ATOM 1580 C C . LEU A 1 197 ? 7.464 -5.516 -11.779 1.00 93.69 197 LEU A C 1
ATOM 1582 O O . LEU A 1 197 ? 6.354 -6.000 -11.933 1.00 93.69 197 LEU A O 1
ATOM 1586 N N . ALA A 1 198 ? 8.575 -6.175 -12.112 1.00 94.06 198 ALA A N 1
ATOM 1587 C CA . ALA A 1 198 ? 8.515 -7.514 -12.697 1.00 94.06 198 ALA A CA 1
ATOM 1588 C C . ALA A 1 198 ? 7.713 -8.489 -11.825 1.00 94.06 198 ALA A C 1
ATOM 1590 O O . ALA A 1 198 ? 6.776 -9.101 -12.320 1.00 94.06 198 ALA A O 1
ATOM 1591 N N . ILE A 1 199 ? 7.987 -8.530 -10.514 1.00 90.38 199 ILE A N 1
ATOM 1592 C CA . ILE A 1 199 ? 7.217 -9.349 -9.564 1.00 90.38 199 ILE A CA 1
ATOM 1593 C C . ILE A 1 199 ? 5.724 -8.987 -9.584 1.00 90.38 199 ILE A C 1
ATOM 1595 O O . ILE A 1 199 ? 4.886 -9.881 -9.528 1.00 90.38 199 ILE A O 1
ATOM 1599 N N . SER A 1 200 ? 5.383 -7.700 -9.662 1.00 89.38 200 SER A N 1
ATOM 1600 C CA . SER A 1 200 ? 3.991 -7.250 -9.745 1.00 89.38 200 SER A CA 1
ATOM 1601 C C . SER A 1 200 ? 3.292 -7.706 -11.024 1.00 89.38 200 SER A C 1
ATOM 1603 O O . SER A 1 200 ? 2.182 -8.222 -10.953 1.00 89.38 200 SER A O 1
ATOM 1605 N N . TYR A 1 201 ? 3.931 -7.526 -12.179 1.00 91.50 201 TYR A N 1
ATOM 1606 C CA . TYR A 1 201 ? 3.403 -7.960 -13.473 1.00 91.50 201 TYR A CA 1
ATOM 1607 C C . TYR A 1 201 ? 3.241 -9.486 -13.521 1.00 91.50 201 TYR A C 1
ATOM 1609 O O . TYR A 1 201 ? 2.192 -9.972 -13.937 1.00 91.50 201 TYR A O 1
ATOM 1617 N N . ASP A 1 202 ? 4.233 -10.227 -13.016 1.00 89.88 202 ASP A N 1
ATOM 1618 C CA . ASP A 1 202 ? 4.178 -11.686 -12.904 1.00 89.88 202 ASP A CA 1
ATOM 1619 C C . ASP A 1 202 ? 2.992 -12.140 -12.042 1.00 89.88 202 ASP A C 1
ATOM 1621 O O . ASP A 1 202 ? 2.273 -13.059 -12.428 1.00 89.88 202 ASP A O 1
ATOM 1625 N N . ALA A 1 203 ? 2.759 -11.479 -10.901 1.00 84.81 203 ALA A N 1
ATOM 1626 C CA . ALA A 1 203 ? 1.625 -11.769 -10.023 1.00 84.81 203 ALA A CA 1
ATOM 1627 C C . ALA A 1 203 ? 0.278 -11.478 -10.703 1.00 84.81 203 ALA A C 1
ATOM 1629 O O . ALA A 1 203 ? -0.669 -12.238 -10.541 1.00 84.81 203 ALA A O 1
ATOM 1630 N N . CYS A 1 204 ? 0.208 -10.417 -11.512 1.00 85.50 204 CYS A N 1
ATOM 1631 C CA . CYS A 1 204 ? -0.975 -10.075 -12.303 1.00 85.50 204 CYS A CA 1
ATOM 1632 C C . CYS A 1 204 ? -1.144 -10.967 -13.553 1.00 85.50 204 CYS A C 1
ATOM 1634 O O . CYS A 1 204 ? -2.107 -10.801 -14.299 1.00 85.50 204 CYS A O 1
ATOM 1636 N N . GLY A 1 205 ? -0.205 -11.880 -13.833 1.00 88.31 205 GLY A N 1
ATOM 1637 C CA . GLY A 1 205 ? -0.239 -12.746 -15.013 1.00 88.31 205 GLY A CA 1
ATOM 1638 C C . GLY A 1 205 ? -0.046 -12.010 -16.343 1.00 88.31 205 GLY A C 1
ATOM 1639 O O . GLY A 1 205 ? -0.451 -12.527 -17.385 1.00 88.31 205 GLY A O 1
ATOM 1640 N N . VAL A 1 206 ? 0.559 -10.817 -16.331 1.00 88.75 206 VAL A N 1
ATOM 1641 C CA . VAL A 1 206 ? 0.778 -9.993 -17.530 1.00 88.75 206 VAL A CA 1
ATOM 1642 C C . VAL A 1 206 ? 2.266 -9.861 -17.882 1.00 88.75 206 VAL A C 1
ATOM 1644 O O . VAL A 1 206 ? 3.117 -9.858 -16.991 1.00 88.75 206 VAL A O 1
ATOM 1647 N N . PRO A 1 207 ? 2.625 -9.724 -19.174 1.00 90.75 207 PRO A N 1
ATOM 1648 C CA . PRO A 1 207 ? 4.020 -9.575 -19.580 1.00 90.75 207 PRO A CA 1
ATOM 1649 C C . PRO A 1 207 ? 4.643 -8.282 -19.044 1.00 90.75 207 PRO A C 1
ATOM 1651 O O . PRO A 1 207 ? 4.081 -7.203 -19.218 1.00 90.75 207 PRO A O 1
ATOM 1654 N N . HIS A 1 208 ? 5.843 -8.372 -18.467 1.00 91.62 208 HIS A N 1
ATOM 1655 C CA . HIS A 1 208 ? 6.625 -7.203 -18.062 1.00 91.62 208 HIS A CA 1
ATOM 1656 C C . HIS A 1 208 ? 7.718 -6.847 -19.086 1.00 91.62 208 HIS A C 1
ATOM 1658 O O . HIS A 1 208 ? 8.190 -7.713 -19.832 1.00 91.62 208 HIS A O 1
ATOM 1664 N N . PRO A 1 209 ? 8.209 -5.591 -19.099 1.00 88.69 209 PRO A N 1
ATOM 1665 C CA . PRO A 1 209 ? 9.355 -5.202 -19.916 1.00 88.69 209 PRO A CA 1
ATOM 1666 C C . PRO A 1 209 ? 10.603 -6.045 -19.631 1.00 88.69 209 PRO A C 1
ATOM 1668 O O . PRO A 1 209 ? 10.838 -6.480 -18.501 1.00 88.69 209 PRO A O 1
ATOM 1671 N N . ARG A 1 210 ? 11.455 -6.233 -20.644 1.00 93.31 210 ARG A N 1
ATOM 1672 C CA . ARG A 1 210 ? 12.680 -7.033 -20.514 1.00 93.31 210 ARG A CA 1
ATOM 1673 C C . ARG A 1 210 ? 13.586 -6.490 -19.404 1.00 93.31 210 ARG A C 1
ATOM 1675 O O . ARG A 1 210 ? 13.930 -5.309 -19.386 1.00 93.31 210 ARG A O 1
ATOM 1682 N N . LEU A 1 211 ? 14.017 -7.380 -18.514 1.00 95.75 211 LEU A N 1
ATOM 1683 C CA . LEU A 1 211 ? 14.912 -7.041 -17.412 1.00 95.75 211 LEU A CA 1
ATOM 1684 C C . LEU A 1 211 ? 16.381 -7.048 -17.833 1.00 95.75 211 LEU A C 1
ATOM 1686 O O . LEU A 1 211 ? 16.812 -7.837 -18.678 1.00 95.75 211 LEU A O 1
ATOM 1690 N N . SER A 1 212 ? 17.170 -6.201 -17.171 1.00 96.50 212 SER A N 1
ATOM 1691 C CA . SER A 1 212 ? 18.625 -6.341 -17.167 1.00 96.50 212 SER A CA 1
ATOM 1692 C C . SER A 1 212 ? 19.027 -7.619 -16.419 1.00 96.50 212 SER A C 1
ATOM 1694 O O . SER A 1 212 ? 18.302 -8.081 -15.538 1.00 96.50 212 SER A O 1
ATOM 1696 N N . VAL A 1 213 ? 20.217 -8.164 -16.694 1.00 96.44 213 VAL A N 1
ATOM 1697 C CA . VAL A 1 213 ? 20.738 -9.331 -15.949 1.00 96.44 213 VAL A CA 1
ATOM 1698 C C . VAL A 1 213 ? 20.784 -9.049 -14.442 1.00 96.44 213 VAL A C 1
ATOM 1700 O O . VAL A 1 213 ? 20.432 -9.907 -13.638 1.00 96.44 213 VAL A O 1
ATOM 1703 N N . LYS A 1 214 ? 21.154 -7.823 -14.046 1.00 95.88 214 LYS A N 1
ATOM 1704 C CA . LYS A 1 214 ? 21.201 -7.413 -12.635 1.00 95.88 214 LYS A CA 1
ATOM 1705 C C . LYS A 1 214 ? 19.815 -7.442 -11.991 1.00 95.88 214 LYS A C 1
ATOM 1707 O O . LYS A 1 214 ? 19.680 -7.938 -10.879 1.00 95.88 214 LYS A O 1
ATOM 1712 N N . ASP A 1 215 ? 18.795 -6.927 -12.674 1.00 96.31 215 ASP A N 1
ATOM 1713 C CA . ASP A 1 215 ? 17.427 -6.928 -12.147 1.00 96.31 215 ASP A CA 1
ATOM 1714 C C . ASP A 1 215 ? 16.815 -8.324 -12.142 1.00 96.31 215 ASP A C 1
ATOM 1716 O O . ASP A 1 215 ? 16.142 -8.677 -11.182 1.00 96.31 215 ASP A O 1
ATOM 1720 N N . TYR A 1 216 ? 17.123 -9.155 -13.137 1.00 95.56 216 TYR A N 1
ATOM 1721 C CA . TYR A 1 216 ? 16.722 -10.559 -13.132 1.00 95.56 216 TYR A CA 1
ATOM 1722 C C . TYR A 1 216 ? 17.288 -11.307 -11.914 1.00 95.56 216 TYR A C 1
ATOM 1724 O O . TYR A 1 216 ? 16.551 -11.988 -11.203 1.00 95.56 216 TYR A O 1
ATOM 1732 N N . LEU A 1 217 ? 18.574 -11.110 -11.593 1.00 95.94 217 LEU A N 1
ATOM 1733 C CA . LEU A 1 217 ? 19.179 -11.677 -10.382 1.00 95.94 217 LEU A CA 1
ATOM 1734 C C . LEU A 1 217 ? 18.526 -11.147 -9.096 1.00 95.94 217 LEU A C 1
ATOM 1736 O O . LEU A 1 217 ? 18.340 -11.913 -8.152 1.00 95.94 217 LEU A O 1
ATOM 1740 N N . ARG A 1 218 ? 18.134 -9.865 -9.055 1.00 95.31 218 ARG A N 1
ATOM 1741 C CA . ARG A 1 218 ? 17.369 -9.304 -7.927 1.00 95.31 218 ARG A CA 1
ATOM 1742 C C . ARG A 1 218 ? 15.999 -9.958 -7.795 1.00 95.31 218 ARG A C 1
ATOM 1744 O O . ARG A 1 218 ? 15.619 -10.299 -6.683 1.00 95.31 218 ARG A O 1
ATOM 1751 N N . VAL A 1 219 ? 15.280 -10.181 -8.896 1.00 94.25 219 VAL A N 1
ATOM 1752 C CA . VAL A 1 219 ? 13.992 -10.895 -8.882 1.00 94.25 219 VAL A CA 1
ATOM 1753 C C . VAL A 1 219 ? 14.169 -12.308 -8.331 1.00 94.25 219 VAL A C 1
ATOM 1755 O O . VAL A 1 219 ? 13.435 -12.696 -7.424 1.00 94.25 219 VAL A O 1
ATOM 1758 N N . LEU A 1 220 ? 15.171 -13.056 -8.805 1.00 94.44 220 LEU A N 1
ATOM 1759 C CA . LEU A 1 220 ? 15.463 -14.395 -8.284 1.00 94.44 220 LEU A CA 1
ATOM 1760 C C . LEU A 1 220 ? 15.790 -14.369 -6.788 1.00 94.44 220 LEU A C 1
ATOM 1762 O O . LEU A 1 220 ? 15.259 -15.181 -6.030 1.00 94.44 220 LEU A O 1
ATOM 1766 N N . PHE A 1 221 ? 16.618 -13.419 -6.352 1.00 93.44 221 PHE A N 1
ATOM 1767 C CA . PHE A 1 221 ? 16.934 -13.227 -4.940 1.00 93.44 221 PHE A CA 1
ATOM 1768 C C . PHE A 1 221 ? 15.678 -12.932 -4.110 1.00 93.44 221 PHE A C 1
ATOM 1770 O O . PHE A 1 221 ? 15.454 -13.588 -3.096 1.00 93.44 221 PHE A O 1
ATOM 1777 N N . LEU A 1 222 ? 14.832 -11.995 -4.549 1.00 90.69 222 LEU A N 1
ATOM 1778 C CA . LEU A 1 222 ? 13.609 -11.608 -3.844 1.00 90.69 222 LEU A CA 1
ATOM 1779 C C . LEU A 1 222 ? 12.601 -12.752 -3.768 1.00 90.69 222 LEU A C 1
ATOM 1781 O O . LEU A 1 222 ? 12.060 -13.003 -2.694 1.00 90.69 222 LEU A O 1
ATOM 1785 N N . ARG A 1 223 ? 12.395 -13.489 -4.865 1.00 89.81 223 ARG A N 1
ATOM 1786 C CA . ARG A 1 223 ? 11.537 -14.682 -4.882 1.00 89.81 223 ARG A CA 1
ATOM 1787 C C . ARG A 1 223 ? 12.069 -15.768 -3.953 1.00 89.81 223 ARG A C 1
ATOM 1789 O O . ARG A 1 223 ? 11.293 -16.364 -3.212 1.00 89.81 223 ARG A O 1
ATOM 1796 N N . SER A 1 224 ? 13.383 -15.993 -3.942 1.00 90.31 224 SER A N 1
ATOM 1797 C CA . SER A 1 224 ? 14.018 -16.979 -3.056 1.00 90.31 224 SER A CA 1
ATOM 1798 C C . SER A 1 224 ? 13.877 -16.583 -1.587 1.00 90.31 224 SER A C 1
ATOM 1800 O O . SER A 1 224 ? 13.491 -17.405 -0.760 1.00 90.31 224 SER A O 1
ATOM 1802 N N . LEU A 1 225 ? 14.130 -15.309 -1.269 1.00 88.25 225 LEU A N 1
ATOM 1803 C CA . LEU A 1 225 ? 13.954 -14.755 0.070 1.00 88.25 225 LEU A CA 1
ATOM 1804 C C . LEU A 1 225 ? 12.500 -14.885 0.529 1.00 88.25 225 LEU A C 1
ATOM 1806 O O . LEU A 1 225 ? 12.253 -15.346 1.638 1.00 88.25 225 LEU A O 1
ATOM 1810 N N . PHE A 1 226 ? 11.548 -14.517 -0.329 1.00 86.00 226 PHE A N 1
ATOM 1811 C CA . PHE A 1 226 ? 10.124 -14.626 -0.041 1.00 86.00 226 PHE A CA 1
ATOM 1812 C C . PHE A 1 226 ? 9.706 -16.083 0.193 1.00 86.00 226 PHE A C 1
ATOM 1814 O O . PHE A 1 226 ? 9.055 -16.394 1.188 1.00 86.00 226 PHE A O 1
ATOM 1821 N N . THR A 1 227 ? 10.168 -16.994 -0.665 1.00 86.94 227 THR A N 1
ATOM 1822 C CA . THR A 1 227 ? 9.888 -18.430 -0.550 1.00 86.94 227 THR A CA 1
ATOM 1823 C C . THR A 1 227 ? 10.431 -19.002 0.761 1.00 86.94 227 THR A C 1
ATOM 1825 O O . THR A 1 227 ? 9.712 -19.693 1.483 1.00 86.94 227 THR A O 1
ATOM 1828 N N . LEU A 1 228 ? 11.678 -18.667 1.114 1.00 88.38 228 LEU A N 1
ATOM 1829 C CA . LEU A 1 228 ? 12.286 -19.055 2.388 1.00 88.38 228 LEU A CA 1
ATOM 1830 C C . LEU A 1 228 ? 11.464 -18.529 3.567 1.00 88.38 228 LEU A C 1
ATOM 1832 O O . LEU A 1 228 ? 11.207 -19.251 4.527 1.00 88.38 228 LEU A O 1
ATOM 1836 N N . ALA A 1 229 ? 11.054 -17.268 3.501 1.00 85.75 229 ALA A N 1
ATOM 1837 C CA . ALA A 1 229 ? 10.372 -16.618 4.603 1.00 85.75 229 ALA A CA 1
ATOM 1838 C C . ALA A 1 229 ? 8.950 -17.166 4.824 1.00 85.75 229 ALA A C 1
ATOM 1840 O O . ALA A 1 229 ? 8.516 -17.270 5.970 1.00 85.75 229 ALA A O 1
ATOM 1841 N N . MET A 1 230 ? 8.250 -17.560 3.755 1.00 83.94 230 MET A N 1
ATOM 1842 C CA . MET A 1 230 ? 6.850 -17.985 3.839 1.00 83.94 230 MET A CA 1
ATOM 1843 C C . MET A 1 230 ? 6.648 -19.501 3.934 1.00 83.94 230 MET A C 1
ATOM 1845 O O . MET A 1 230 ? 5.781 -19.940 4.690 1.00 83.94 230 MET A O 1
ATOM 1849 N N . TYR A 1 231 ? 7.444 -20.310 3.226 1.00 84.06 231 TYR A N 1
ATOM 1850 C CA . TYR A 1 231 ? 7.214 -21.762 3.139 1.00 84.06 231 TYR A CA 1
ATOM 1851 C C . TYR A 1 231 ? 8.213 -22.607 3.925 1.00 84.06 231 TYR A C 1
ATOM 1853 O O . TYR A 1 231 ? 7.943 -23.780 4.176 1.00 84.06 231 TYR A O 1
ATOM 1861 N N . VAL A 1 232 ? 9.349 -22.044 4.353 1.00 88.69 232 VAL A N 1
ATOM 1862 C CA . VAL A 1 232 ? 10.303 -22.778 5.194 1.00 88.69 232 VAL A CA 1
ATOM 1863 C C . VAL A 1 232 ? 9.998 -22.495 6.670 1.00 88.69 232 VAL A C 1
ATOM 1865 O O . VAL A 1 232 ? 10.011 -21.328 7.073 1.00 88.69 232 VAL A O 1
ATOM 1868 N N . PRO A 1 233 ? 9.763 -23.524 7.516 1.00 88.06 233 PRO A N 1
ATOM 1869 C CA . PRO A 1 233 ? 9.349 -23.334 8.911 1.00 88.06 233 PRO A CA 1
ATOM 1870 C C . PRO A 1 233 ? 10.260 -22.402 9.714 1.00 88.06 233 PRO A C 1
ATOM 1872 O O . PRO A 1 233 ? 9.775 -21.555 10.463 1.00 88.06 233 PRO A O 1
ATOM 1875 N N . PHE A 1 234 ? 11.577 -22.509 9.518 1.00 89.69 234 PHE A N 1
ATOM 1876 C CA . PHE A 1 234 ? 12.551 -21.630 10.163 1.00 89.69 234 PHE A CA 1
ATOM 1877 C C . PHE A 1 234 ? 12.396 -20.165 9.731 1.00 89.69 234 PHE A C 1
ATOM 1879 O O . PHE A 1 234 ? 12.381 -19.275 10.580 1.00 89.69 234 PHE A O 1
ATOM 1886 N N . GLY A 1 235 ? 12.237 -19.910 8.428 1.00 85.94 235 GLY A N 1
ATOM 1887 C CA . GLY A 1 235 ? 12.027 -18.560 7.901 1.00 85.94 235 GLY A CA 1
ATOM 1888 C C . GLY A 1 235 ? 10.742 -17.937 8.443 1.00 85.94 235 GLY A C 1
ATOM 1889 O O . GLY A 1 235 ? 10.763 -16.807 8.934 1.00 85.94 235 GLY A O 1
ATOM 1890 N N . ARG A 1 236 ? 9.656 -18.717 8.476 1.00 83.50 236 ARG A N 1
ATOM 1891 C CA . ARG A 1 236 ? 8.370 -18.288 9.039 1.00 83.50 236 ARG A CA 1
ATOM 1892 C C . ARG A 1 236 ? 8.467 -17.995 10.536 1.00 83.50 236 ARG A C 1
ATOM 1894 O O . ARG A 1 236 ? 7.957 -16.976 11.002 1.00 83.50 236 ARG A O 1
ATOM 1901 N N . TYR A 1 237 ? 9.144 -18.856 11.297 1.00 86.75 237 TYR A N 1
ATOM 1902 C CA . TYR A 1 237 ? 9.401 -18.635 12.721 1.00 86.75 237 TYR A CA 1
ATOM 1903 C C . TYR A 1 237 ? 10.195 -17.344 12.956 1.00 86.75 237 TYR A C 1
ATOM 1905 O O . TYR A 1 237 ? 9.809 -16.524 13.790 1.00 86.75 237 TYR A O 1
ATOM 1913 N N . PHE A 1 238 ? 11.263 -17.133 12.185 1.00 87.31 238 PHE A N 1
ATOM 1914 C CA . PHE A 1 238 ? 12.108 -15.948 12.286 1.00 87.31 238 PHE A CA 1
ATOM 1915 C C . PHE A 1 238 ? 11.342 -14.656 11.964 1.00 87.31 238 PHE A C 1
ATOM 1917 O O . PHE A 1 238 ? 11.407 -13.702 12.742 1.00 87.31 238 PHE A O 1
ATOM 1924 N N . LEU A 1 239 ? 10.554 -14.634 10.880 1.00 83.50 239 LEU A N 1
ATOM 1925 C CA . LEU A 1 239 ? 9.676 -13.504 10.552 1.00 83.50 239 LEU A CA 1
ATOM 1926 C C . LEU A 1 239 ? 8.693 -13.196 11.688 1.00 83.50 239 LEU A C 1
ATOM 1928 O O . LEU A 1 239 ? 8.578 -12.047 12.115 1.00 83.50 239 LEU A O 1
ATOM 1932 N N . ASN A 1 240 ? 8.013 -14.220 12.208 1.00 82.00 240 ASN A N 1
ATOM 1933 C CA . ASN A 1 240 ? 7.050 -14.059 13.296 1.00 82.00 240 ASN A CA 1
ATOM 1934 C C . ASN A 1 240 ? 7.711 -13.518 14.569 1.00 82.00 240 ASN A C 1
ATOM 1936 O O . ASN A 1 240 ? 7.143 -12.663 15.250 1.00 82.00 240 ASN A O 1
ATOM 1940 N N . TRP A 1 241 ? 8.915 -13.992 14.891 1.00 85.88 241 TRP A N 1
ATOM 1941 C CA . TRP A 1 241 ? 9.697 -13.487 16.015 1.00 85.88 241 TRP A CA 1
ATOM 1942 C C . TRP A 1 241 ? 10.073 -12.010 15.832 1.00 85.88 241 TRP A C 1
ATOM 1944 O O . TRP A 1 241 ? 9.873 -11.216 16.754 1.00 85.88 241 TRP A O 1
ATOM 1954 N N . MET A 1 242 ? 10.542 -11.616 14.641 1.00 81.25 242 MET A N 1
ATOM 1955 C CA . MET A 1 242 ? 10.863 -10.215 14.339 1.00 81.25 242 MET A CA 1
ATOM 1956 C C . MET A 1 242 ? 9.634 -9.312 14.462 1.00 81.25 242 MET A C 1
ATOM 1958 O O . MET A 1 242 ? 9.716 -8.264 15.100 1.00 81.25 242 MET A O 1
ATOM 1962 N N . MET A 1 243 ? 8.493 -9.734 13.909 1.00 75.69 243 MET A N 1
ATOM 1963 C CA . MET A 1 243 ? 7.232 -8.990 13.987 1.00 75.69 243 MET A CA 1
ATOM 1964 C C . MET A 1 243 ? 6.795 -8.775 15.439 1.00 75.69 243 MET A C 1
ATOM 1966 O O . MET A 1 243 ? 6.546 -7.642 15.845 1.00 75.69 243 MET A O 1
ATOM 1970 N N . LYS A 1 244 ? 6.785 -9.836 16.258 1.00 76.00 244 LYS A N 1
ATOM 1971 C CA . LYS A 1 244 ? 6.445 -9.741 17.689 1.00 76.00 244 LYS A CA 1
ATOM 1972 C C . LYS A 1 244 ? 7.388 -8.803 18.441 1.00 76.00 244 LYS A C 1
ATOM 1974 O O . LYS A 1 244 ? 6.946 -8.019 19.276 1.00 76.00 244 LYS A O 1
ATOM 1979 N N . ARG A 1 245 ? 8.688 -8.860 18.144 1.00 78.00 245 ARG A N 1
ATOM 1980 C CA . ARG A 1 245 ? 9.682 -7.995 18.788 1.00 78.00 245 ARG A CA 1
ATOM 1981 C C . ARG A 1 245 ? 9.515 -6.529 18.381 1.00 78.00 245 ARG A C 1
ATOM 1983 O O . ARG A 1 245 ? 9.575 -5.670 19.254 1.00 78.00 245 ARG A O 1
ATOM 1990 N N . GLY A 1 246 ? 9.264 -6.261 17.098 1.00 69.19 246 GLY A N 1
ATOM 1991 C CA . GLY A 1 246 ? 9.038 -4.915 16.567 1.00 69.19 246 GLY A CA 1
ATOM 1992 C C . GLY A 1 246 ? 7.801 -4.237 17.159 1.00 69.19 246 GLY A C 1
ATOM 1993 O O . GLY A 1 246 ? 7.865 -3.065 17.524 1.00 69.19 246 GLY A O 1
ATOM 1994 N N . LEU A 1 247 ? 6.711 -4.989 17.343 1.00 63.62 247 LEU A N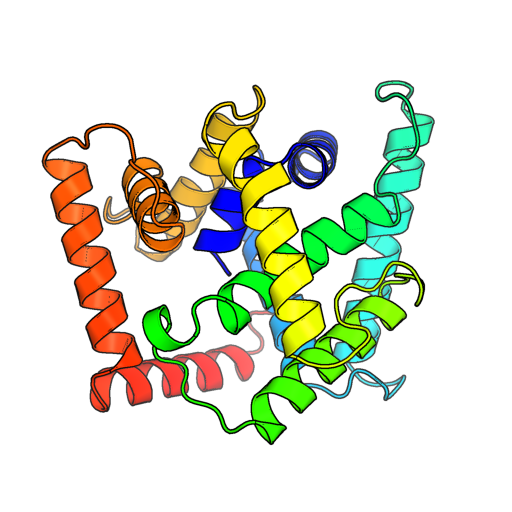 1
ATOM 1995 C CA . LEU A 1 247 ? 5.487 -4.500 17.993 1.00 63.62 247 LEU A CA 1
ATOM 1996 C C . LEU A 1 247 ? 5.693 -4.160 19.479 1.00 63.62 247 LEU A C 1
ATOM 1998 O O . LEU A 1 247 ? 5.062 -3.240 19.992 1.00 63.62 247 LEU A O 1
ATOM 2002 N N . ASN A 1 248 ? 6.595 -4.871 20.162 1.00 61.09 248 ASN A N 1
ATOM 2003 C CA . ASN A 1 248 ? 6.877 -4.676 21.588 1.00 61.09 248 ASN A CA 1
ATOM 2004 C C . ASN A 1 248 ? 7.921 -3.581 21.871 1.00 61.09 248 ASN A C 1
ATOM 2006 O O . ASN A 1 248 ? 8.050 -3.123 23.008 1.00 61.09 248 ASN A O 1
ATOM 2010 N N . THR A 1 249 ? 8.689 -3.147 20.871 1.00 53.62 249 THR A N 1
ATOM 2011 C CA . THR A 1 249 ? 9.623 -2.028 21.026 1.00 53.62 249 THR A CA 1
ATOM 2012 C C . THR A 1 249 ? 8.898 -0.685 20.944 1.00 53.62 249 THR A C 1
ATOM 2014 O O . THR A 1 249 ? 8.309 -0.355 19.921 1.00 53.62 249 THR A O 1
ATOM 2017 N N . LYS A 1 250 ? 9.052 0.157 21.979 1.00 45.59 250 LYS A N 1
ATOM 2018 C CA . LYS A 1 250 ? 8.616 1.575 22.029 1.00 45.59 250 LYS A CA 1
ATOM 2019 C C . LYS A 1 250 ? 9.190 2.473 20.909 1.00 45.59 250 LYS A C 1
ATOM 2021 O O . LYS A 1 250 ? 8.932 3.665 20.896 1.00 45.59 250 LYS A O 1
ATOM 2026 N N . ALA A 1 251 ? 9.986 1.935 19.986 1.00 41.06 251 ALA A N 1
ATOM 2027 C CA . ALA A 1 251 ? 10.688 2.688 18.947 1.00 41.06 251 ALA A CA 1
ATOM 2028 C C . ALA A 1 251 ? 9.793 3.133 17.771 1.00 41.06 251 ALA A C 1
ATOM 2030 O O . ALA A 1 251 ? 10.286 3.783 16.852 1.00 41.06 251 ALA A O 1
ATOM 2031 N N . MET A 1 252 ? 8.506 2.771 17.774 1.00 42.19 252 MET A N 1
ATOM 2032 C CA . MET A 1 252 ? 7.540 3.174 16.743 1.00 42.19 252 MET A CA 1
ATOM 2033 C C . MET A 1 252 ? 6.381 4.038 17.268 1.00 42.19 252 MET A C 1
ATOM 2035 O O . MET A 1 252 ? 5.485 4.344 16.489 1.00 42.19 252 MET A O 1
ATOM 2039 N N . THR A 1 253 ? 6.397 4.432 18.547 1.00 34.00 253 THR A N 1
ATOM 2040 C CA . THR A 1 253 ? 5.488 5.454 19.104 1.00 34.00 253 THR A CA 1
ATOM 2041 C C . THR A 1 253 ? 6.155 6.814 19.121 1.00 34.00 253 THR A C 1
ATOM 2043 O O . THR A 1 253 ? 7.280 6.865 19.667 1.00 34.00 253 THR A O 1
#

Secondary structure (DSSP, 8-state):
-HHHHHHHTTSHHHHHHHHHHTSSSSHHHHHHHHHHHHHHHHHHHHS-SS-TTSHHHHHHHHHHHHHHHHHHHHHHTTSS-S-TT-HHHHHHHHHHHHHHHHH-GGGGT----HHHHHHHHHHHHHHHHHHT--TTT-TTSS-HHHHHHHHHHHIIIIIHHHHHS--TTHHHHHHHHHHHHHHTTTT-TT--HHHHHHHHHHHTT-PPPPPPHHHHHHHHHHHHHHHHHHHSHHHHHHHHHHHHHHHHSGGG-